Protein AF-A0A1R0X2W5-F1 (afdb_monomer_lite)

Sequence (207 aa):
MNFEKLNKLAAAYLADGTDGTFSEMYKEAGVLFRQINRSRIVFSRMGDANDADELLDSVILKVITKSSDNFGSLLLKALREAQLDYFKTEQRRRKRFELSIDNESPNSEVMERDGDERPVETAVELRQRKKRTDQLKLIDSLTRSAKTDTATTTIVEAYLFAPLDAKPTEIARSLGIHHETVKRKLRRLARRYDANRFGDVREYLAV

Secondary structure (DSSP, 8-state):
---HHHHHHHHHHHHH--HHHHHHHHHHHHHHHHHHHHHHHHHTTSS-HHHHHHHHHHHHHHHHTT-STTHHHHHHHHHHHHHHHHHHHHHHHHHHHHHHHTTS-S----------------HHHHHHHHHHHHHHHHHHHHHHTS---HHHHHHHHHHHHS-TT--HHHHHHHHTS-HHHHHHHHHHHHTT--HHHH--HHHHH--

Radius of gyration: 26.51 Å; chains: 1; bounding box: 54×50×70 Å

Structure (mmCIF, N/CA/C/O backbone):
data_AF-A0A1R0X2W5-F1
#
_entry.id   AF-A0A1R0X2W5-F1
#
loop_
_atom_site.group_PDB
_atom_site.id
_atom_site.type_symbol
_atom_site.label_atom_id
_atom_site.label_alt_id
_atom_site.label_comp_id
_atom_site.label_asym_id
_atom_site.label_entity_id
_atom_site.label_seq_id
_atom_site.pdbx_PDB_ins_code
_atom_site.Cartn_x
_atom_site.Cartn_y
_atom_site.Cartn_z
_atom_site.occupancy
_atom_site.B_iso_or_equiv
_atom_site.auth_seq_id
_atom_site.auth_comp_id
_atom_site.auth_asym_id
_atom_site.auth_atom_id
_atom_site.pdbx_PDB_model_num
ATOM 1 N N . MET A 1 1 ? -9.464 12.060 5.200 1.00 70.56 1 MET A N 1
ATOM 2 C CA . MET A 1 1 ? -10.421 11.055 5.707 1.00 70.56 1 MET A CA 1
ATOM 3 C C . MET A 1 1 ? -10.927 11.550 7.045 1.00 70.56 1 MET A C 1
ATOM 5 O O . MET A 1 1 ? -10.090 11.922 7.858 1.00 70.56 1 MET A O 1
ATOM 9 N N . ASN A 1 2 ? -12.244 11.614 7.240 1.00 85.56 2 ASN A N 1
ATOM 10 C CA . ASN A 1 2 ? -12.824 11.851 8.562 1.00 85.56 2 ASN A CA 1
ATOM 11 C C . ASN A 1 2 ? -12.944 10.492 9.281 1.00 85.56 2 ASN A C 1
ATOM 13 O O . ASN A 1 2 ? -13.398 9.529 8.667 1.00 85.56 2 ASN A O 1
ATOM 17 N N . PHE A 1 3 ? -12.499 10.410 10.537 1.00 88.81 3 PHE A N 1
ATOM 18 C CA . PHE A 1 3 ? -12.483 9.182 11.343 1.00 88.81 3 PHE A CA 1
ATOM 19 C C . PHE A 1 3 ? -13.406 9.244 12.568 1.00 88.81 3 PHE A C 1
ATOM 21 O O . PHE A 1 3 ? -13.421 8.311 13.362 1.00 88.81 3 PHE A O 1
ATOM 28 N N . GLU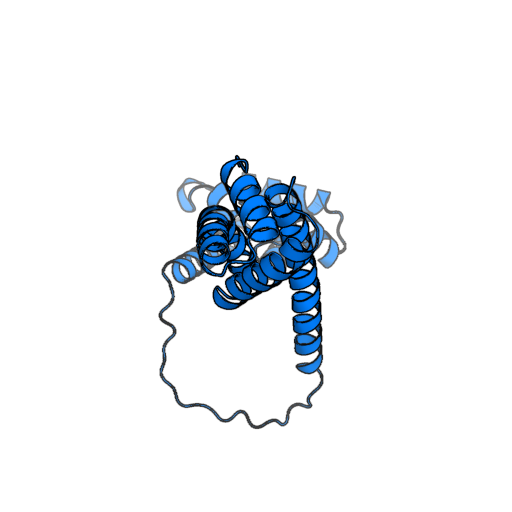 A 1 4 ? -14.191 10.311 12.734 1.00 88.25 4 GLU A N 1
ATOM 29 C CA . GLU A 1 4 ? -15.028 10.526 13.923 1.00 88.25 4 GLU A CA 1
ATOM 30 C C . GLU A 1 4 ? -16.007 9.377 14.184 1.00 88.25 4 GLU A C 1
ATOM 32 O O . GLU A 1 4 ? -16.115 8.898 15.311 1.00 88.25 4 GLU A O 1
ATOM 37 N N . LYS A 1 5 ? -16.699 8.903 13.139 1.00 89.12 5 LYS A N 1
ATOM 38 C CA . LYS A 1 5 ? -17.644 7.783 13.248 1.00 89.12 5 LYS A CA 1
ATOM 39 C C . LYS A 1 5 ? -16.935 6.492 13.659 1.00 89.12 5 LYS A C 1
ATOM 41 O O . LYS A 1 5 ? -17.397 5.797 14.557 1.00 89.12 5 LYS A O 1
ATOM 46 N N . LEU A 1 6 ? -15.792 6.210 13.040 1.00 90.00 6 LEU A N 1
ATOM 47 C CA . LEU A 1 6 ? -15.007 5.012 13.314 1.00 90.00 6 LEU A CA 1
ATOM 48 C C . LEU A 1 6 ? -14.441 5.014 14.743 1.00 90.00 6 LEU A C 1
ATOM 50 O O . LEU A 1 6 ? -14.506 3.994 15.420 1.00 90.00 6 LEU A O 1
ATOM 54 N N . ASN A 1 7 ? -13.946 6.157 15.224 1.00 90.56 7 ASN A N 1
ATOM 55 C CA . ASN A 1 7 ? -13.432 6.287 16.589 1.00 90.56 7 ASN A CA 1
ATOM 56 C C . ASN A 1 7 ? -14.545 6.097 17.631 1.00 90.56 7 ASN A C 1
ATOM 58 O O . ASN A 1 7 ? -14.332 5.417 18.631 1.00 90.56 7 ASN A O 1
ATOM 62 N N . LYS A 1 8 ? -15.750 6.634 17.384 1.00 90.25 8 LYS A N 1
ATOM 63 C CA . LYS A 1 8 ? -16.912 6.417 18.265 1.00 90.25 8 LYS A CA 1
ATOM 64 C C . LYS A 1 8 ? -17.306 4.941 18.340 1.00 90.25 8 LYS A C 1
ATOM 66 O O . LYS A 1 8 ? -17.541 4.440 19.433 1.00 90.25 8 LYS A O 1
ATOM 71 N N . LEU A 1 9 ? -17.342 4.246 17.200 1.00 90.19 9 LEU A N 1
ATOM 72 C CA . LEU A 1 9 ? -17.653 2.812 17.150 1.00 90.19 9 LEU A CA 1
ATOM 73 C C . LEU A 1 9 ? -16.573 1.963 17.836 1.00 90.19 9 LEU A C 1
ATOM 75 O O . LEU A 1 9 ? -16.903 1.031 18.561 1.00 90.19 9 LEU A O 1
ATOM 79 N N . ALA A 1 10 ? -15.295 2.309 17.664 1.00 88.56 10 ALA A N 1
ATOM 80 C CA . ALA A 1 10 ? -14.194 1.624 18.339 1.00 88.56 10 ALA A CA 1
ATOM 81 C C . ALA A 1 10 ? -14.239 1.815 19.867 1.00 88.56 10 ALA A C 1
ATOM 83 O O . ALA A 1 10 ? -14.011 0.865 20.614 1.00 88.56 10 ALA A O 1
ATOM 84 N N . ALA A 1 11 ? -14.573 3.021 20.337 1.00 89.12 11 ALA A N 1
ATOM 85 C CA . ALA A 1 11 ? -14.773 3.293 21.760 1.00 89.12 11 ALA A CA 1
ATOM 86 C C . ALA A 1 11 ? -15.978 2.526 22.332 1.00 89.12 11 ALA A C 1
ATOM 88 O O . ALA A 1 11 ? -15.873 1.960 23.417 1.00 89.12 11 ALA A O 1
ATOM 89 N N . ALA A 1 12 ? -17.089 2.455 21.588 1.00 88.44 12 ALA A N 1
ATOM 90 C CA . ALA A 1 12 ? -18.264 1.675 21.978 1.00 88.44 12 ALA A CA 1
ATOM 91 C C . ALA A 1 12 ? -17.947 0.174 22.077 1.00 88.44 12 ALA A C 1
ATOM 93 O O . ALA A 1 12 ? -18.289 -0.461 23.069 1.00 88.44 12 ALA A O 1
ATOM 94 N N . TYR A 1 13 ? -17.211 -0.379 21.108 1.00 89.62 13 TYR A N 1
ATOM 95 C CA . TYR A 1 13 ? -16.787 -1.778 21.155 1.00 89.62 13 TYR A CA 1
ATOM 96 C C . TYR A 1 13 ? -15.891 -2.086 22.363 1.00 89.62 13 TYR A C 1
ATOM 98 O O . TYR A 1 13 ? -16.052 -3.125 22.994 1.00 89.62 13 TYR A O 1
ATOM 106 N N . LEU A 1 14 ? -14.970 -1.188 22.724 1.00 85.94 14 LEU A N 1
ATOM 107 C CA . LEU A 1 14 ? -14.113 -1.384 23.899 1.00 85.94 14 LEU A CA 1
ATOM 108 C C . LEU A 1 14 ? -14.879 -1.304 25.229 1.00 85.94 14 LEU A C 1
ATOM 110 O O . LEU A 1 14 ? -14.430 -1.896 26.208 1.00 85.94 14 LEU A O 1
ATOM 114 N N . ALA A 1 15 ? -16.012 -0.597 25.268 1.00 86.12 15 ALA A N 1
ATOM 115 C CA . ALA A 1 15 ? -16.875 -0.517 26.444 1.00 86.12 15 ALA A CA 1
ATOM 116 C C . ALA A 1 15 ? -17.821 -1.725 26.565 1.00 86.12 15 ALA A C 1
ATOM 118 O O . ALA A 1 15 ? -17.939 -2.299 27.646 1.00 86.12 15 ALA A O 1
ATOM 119 N N . ASP A 1 16 ? -18.463 -2.121 25.462 1.00 84.12 16 ASP A N 1
ATOM 120 C CA . ASP A 1 16 ? -19.511 -3.148 25.463 1.00 84.12 16 ASP A CA 1
ATOM 121 C C . ASP A 1 16 ? -18.970 -4.563 25.197 1.00 84.12 16 ASP A C 1
ATOM 123 O O . ASP A 1 16 ? -19.571 -5.548 25.624 1.00 84.12 16 ASP A O 1
ATOM 127 N N . GLY A 1 17 ? -17.866 -4.689 24.450 1.00 83.31 17 GLY A N 1
ATOM 128 C CA . GLY A 1 17 ? -17.278 -5.969 24.038 1.00 83.31 17 GLY A CA 1
ATOM 129 C C . GLY A 1 17 ? -18.184 -6.827 23.147 1.00 83.31 17 GLY A C 1
ATOM 130 O O . GLY A 1 17 ? -17.977 -8.033 23.033 1.00 83.31 17 GLY A O 1
ATOM 131 N N . THR A 1 18 ? -19.221 -6.236 22.549 1.00 89.88 18 THR A N 1
ATOM 132 C CA . THR A 1 18 ? -20.248 -6.966 21.799 1.00 89.88 18 THR A CA 1
ATOM 133 C C . THR A 1 18 ? -19.854 -7.198 20.342 1.00 89.88 18 THR A C 1
ATOM 135 O O . THR A 1 18 ? -19.359 -6.312 19.649 1.00 89.88 18 THR A O 1
ATOM 138 N N . ASP A 1 19 ? -20.174 -8.383 19.823 1.00 88.62 19 ASP A N 1
ATOM 139 C CA . ASP A 1 19 ? -19.865 -8.766 18.436 1.00 88.62 19 ASP A CA 1
ATOM 140 C C . ASP A 1 19 ? -20.585 -7.880 17.395 1.00 88.62 19 ASP A C 1
ATOM 142 O O . ASP A 1 19 ? -20.083 -7.622 16.298 1.00 88.62 19 ASP A O 1
ATOM 146 N N . GLY A 1 20 ? -21.759 -7.347 17.756 1.00 89.62 20 GLY A N 1
ATOM 147 C CA . GLY A 1 20 ? -22.522 -6.425 16.911 1.00 89.62 20 GLY A CA 1
ATOM 148 C C . GLY A 1 20 ? -21.796 -5.099 16.674 1.00 89.62 20 GLY A C 1
ATOM 149 O O . GLY A 1 20 ? -21.663 -4.668 15.527 1.00 89.62 20 GLY A O 1
ATOM 150 N N . THR A 1 21 ? -21.260 -4.487 17.735 1.00 89.12 21 THR A N 1
ATOM 151 C CA . THR A 1 21 ? -20.514 -3.221 17.629 1.00 89.12 21 THR A CA 1
ATOM 152 C C . THR A 1 21 ? -19.199 -3.415 16.872 1.00 89.12 21 THR A C 1
ATOM 154 O O . THR A 1 21 ? -18.827 -2.563 16.060 1.00 89.12 21 THR A O 1
ATOM 157 N N . PHE A 1 22 ? -18.549 -4.577 17.026 1.00 90.50 22 PHE A N 1
ATOM 158 C CA . PHE A 1 22 ? -17.397 -4.953 16.206 1.00 90.50 22 PHE A CA 1
ATOM 159 C C . PHE A 1 22 ? -17.748 -5.044 14.721 1.00 90.50 22 PHE A C 1
ATOM 161 O O . PHE A 1 22 ? -17.042 -4.476 13.889 1.00 90.50 22 PHE A O 1
ATOM 168 N N . SER A 1 23 ? -18.845 -5.725 14.373 1.00 93.31 23 SER A N 1
ATOM 169 C CA . SER A 1 23 ? -19.275 -5.889 12.979 1.00 93.31 23 SER A CA 1
ATOM 170 C C . SER A 1 23 ? -19.531 -4.542 12.298 1.00 93.31 23 SER A C 1
ATOM 172 O O . SER A 1 23 ? -19.127 -4.326 11.153 1.00 93.31 23 SER A O 1
ATOM 174 N N . GLU A 1 24 ? -20.164 -3.605 13.004 1.00 92.62 24 GLU A N 1
ATOM 175 C CA . GLU A 1 24 ? -20.416 -2.253 12.498 1.00 92.62 24 GLU A CA 1
ATOM 176 C C . GLU A 1 24 ? -19.128 -1.444 12.327 1.00 92.62 24 GLU A C 1
ATOM 178 O O . GLU A 1 24 ? -18.911 -0.837 11.274 1.00 92.62 24 GLU A O 1
ATOM 183 N N . MET A 1 25 ? -18.241 -1.486 13.323 1.00 92.19 25 MET A N 1
ATOM 184 C CA . MET A 1 25 ? -16.924 -0.854 13.249 1.00 92.19 25 MET A CA 1
ATOM 185 C C . MET A 1 25 ? -16.101 -1.422 12.082 1.00 92.19 25 MET A C 1
ATOM 187 O O . MET A 1 25 ? -15.498 -0.669 11.314 1.00 92.19 25 MET A O 1
ATOM 191 N N . TYR A 1 26 ? -16.103 -2.745 11.913 1.00 93.12 26 TYR A N 1
ATOM 192 C CA . TYR A 1 26 ? -15.377 -3.443 10.857 1.00 93.12 26 TYR A CA 1
ATOM 193 C C . TYR A 1 26 ? -15.907 -3.079 9.464 1.00 93.12 26 TYR A C 1
ATOM 195 O O . TYR A 1 26 ? -15.119 -2.807 8.555 1.00 93.12 26 TYR A O 1
ATOM 203 N N . LYS A 1 27 ? -17.232 -2.988 9.290 1.00 93.56 27 LYS A N 1
ATOM 204 C CA . LYS A 1 27 ? -17.846 -2.521 8.035 1.00 93.56 27 LYS A CA 1
ATOM 205 C C . LYS A 1 27 ? -17.411 -1.098 7.693 1.00 93.56 27 LYS A C 1
ATOM 207 O O . LYS A 1 27 ? -17.004 -0.846 6.560 1.00 93.56 27 LYS A O 1
ATOM 212 N N . GLU A 1 28 ? -17.445 -0.188 8.664 1.00 92.56 28 GLU A N 1
ATOM 213 C CA . GLU A 1 28 ? -17.021 1.202 8.464 1.00 92.56 28 GLU A CA 1
ATOM 214 C C . GLU A 1 28 ? -15.528 1.290 8.100 1.00 92.56 28 GLU A C 1
ATOM 216 O O . GLU A 1 28 ? -15.152 1.982 7.151 1.00 92.56 28 GLU A O 1
ATOM 221 N N . ALA A 1 29 ? -14.669 0.533 8.792 1.00 91.38 29 ALA A N 1
ATOM 222 C CA . ALA A 1 29 ? -13.249 0.436 8.456 1.00 91.38 29 ALA A CA 1
ATOM 223 C C . ALA A 1 29 ? -13.040 -0.116 7.035 1.00 91.38 29 ALA A C 1
ATOM 225 O O . ALA A 1 29 ? -12.219 0.403 6.275 1.00 91.38 29 ALA A O 1
ATOM 226 N N . GLY A 1 30 ? -13.814 -1.131 6.647 1.00 91.62 30 GLY A N 1
ATOM 227 C CA . GLY A 1 30 ? -13.789 -1.713 5.310 1.00 91.62 30 GLY A CA 1
ATOM 228 C C . GLY A 1 30 ? -14.097 -0.688 4.219 1.00 91.62 30 GLY A C 1
ATOM 229 O O . GLY A 1 30 ? -13.345 -0.590 3.250 1.00 91.62 30 GLY A O 1
ATOM 230 N N . VAL A 1 31 ? -15.141 0.126 4.395 1.00 91.50 31 VAL A N 1
ATOM 231 C CA . VAL A 1 31 ? -15.506 1.185 3.436 1.00 91.50 31 VAL A CA 1
ATOM 232 C C . VAL A 1 31 ? -14.362 2.186 3.249 1.00 91.50 31 VAL A C 1
ATOM 234 O O . VAL A 1 31 ? -14.062 2.579 2.123 1.00 91.50 31 VAL A O 1
ATOM 237 N N . LEU A 1 32 ? -13.685 2.570 4.334 1.00 89.81 32 LEU A N 1
ATOM 238 C CA . LEU A 1 32 ? -12.631 3.584 4.288 1.00 89.81 32 LEU A CA 1
ATOM 239 C C . LEU A 1 32 ? -11.294 3.056 3.755 1.00 89.81 32 LEU A C 1
ATOM 241 O O . LEU A 1 32 ? -10.608 3.761 3.013 1.00 89.81 32 LEU A O 1
ATOM 245 N N . PHE A 1 33 ? -10.892 1.845 4.145 1.00 92.38 33 PHE A N 1
ATOM 246 C CA . PHE A 1 33 ? -9.520 1.369 3.945 1.00 92.38 33 PHE A CA 1
ATOM 247 C C . PHE A 1 33 ? -9.381 0.262 2.897 1.00 92.38 33 PHE A C 1
ATOM 249 O O . PHE A 1 33 ? -8.316 0.164 2.284 1.00 92.38 33 PHE A O 1
ATOM 256 N N . ARG A 1 34 ? -10.421 -0.542 2.631 1.00 92.19 34 ARG A N 1
ATOM 257 C CA . ARG A 1 34 ? -10.304 -1.747 1.787 1.00 92.19 34 ARG A CA 1
ATOM 258 C C . ARG A 1 34 ? -9.908 -1.421 0.353 1.00 92.19 34 ARG A C 1
ATOM 260 O O . ARG A 1 34 ? -8.939 -1.979 -0.155 1.00 92.19 34 ARG A O 1
ATOM 267 N N . GLN A 1 35 ? -10.596 -0.476 -0.291 1.00 89.44 35 GLN A N 1
ATOM 268 C CA . GLN A 1 35 ? -10.290 -0.106 -1.677 1.00 89.44 35 GLN A CA 1
ATOM 269 C C . GLN A 1 35 ? -8.872 0.459 -1.817 1.00 89.44 35 GLN A C 1
ATOM 271 O O . GLN A 1 35 ? -8.156 0.125 -2.760 1.00 89.44 35 GLN A O 1
ATOM 276 N N . ILE A 1 36 ? -8.443 1.289 -0.866 1.00 88.81 36 ILE A N 1
ATOM 277 C CA . ILE A 1 36 ? -7.113 1.906 -0.882 1.00 88.81 36 ILE A CA 1
ATOM 278 C C . ILE A 1 36 ? -6.022 0.862 -0.633 1.00 88.81 36 ILE A C 1
ATOM 280 O O . ILE A 1 36 ? -4.987 0.899 -1.302 1.00 88.81 36 ILE A O 1
ATOM 284 N N . ASN A 1 37 ? -6.254 -0.082 0.284 1.00 90.94 37 ASN A N 1
ATOM 285 C CA . ASN A 1 37 ? -5.313 -1.161 0.568 1.00 90.94 37 ASN A CA 1
ATOM 286 C C . ASN A 1 37 ? -5.152 -2.097 -0.634 1.00 90.94 37 ASN A C 1
ATOM 288 O O . ASN A 1 37 ? -4.035 -2.290 -1.116 1.00 90.94 37 ASN A O 1
ATOM 292 N N . ARG A 1 38 ? -6.276 -2.582 -1.178 1.00 92.19 38 ARG A N 1
ATOM 293 C CA . ARG A 1 38 ? -6.301 -3.422 -2.381 1.00 92.19 38 ARG A CA 1
ATOM 294 C C . ARG A 1 38 ? -5.603 -2.745 -3.545 1.00 92.19 38 ARG A C 1
ATOM 296 O O . ARG A 1 38 ? -4.740 -3.350 -4.167 1.00 92.19 38 ARG A O 1
ATOM 303 N N . SER A 1 39 ? -5.919 -1.474 -3.797 1.00 89.00 39 SER A N 1
ATOM 304 C CA . SER A 1 39 ? -5.291 -0.725 -4.886 1.00 89.00 39 SER A CA 1
ATOM 305 C C . SER A 1 39 ? -3.771 -0.723 -4.720 1.00 89.00 39 SER A C 1
ATOM 307 O O . SER A 1 39 ? -3.056 -1.077 -5.647 1.00 89.00 39 SER A O 1
ATOM 309 N N . ARG A 1 40 ? -3.247 -0.403 -3.531 1.00 88.69 40 ARG A N 1
ATOM 310 C CA . ARG A 1 40 ? -1.794 -0.378 -3.306 1.00 88.69 40 ARG A CA 1
ATOM 311 C C . ARG A 1 40 ? -1.117 -1.729 -3.512 1.00 88.69 40 ARG A C 1
ATOM 313 O O . ARG A 1 40 ? -0.076 -1.776 -4.162 1.00 88.69 40 ARG A O 1
ATOM 320 N N . ILE A 1 41 ? -1.677 -2.798 -2.956 1.00 89.38 41 ILE A N 1
ATOM 321 C CA . ILE A 1 41 ? -1.064 -4.130 -3.018 1.00 89.38 41 ILE A CA 1
ATOM 322 C C . ILE A 1 41 ? -1.154 -4.690 -4.442 1.00 89.38 41 ILE A C 1
ATOM 324 O O . ILE A 1 41 ? -0.132 -5.080 -5.004 1.00 89.38 41 ILE A O 1
ATOM 328 N N . VAL A 1 42 ? -2.314 -4.592 -5.091 1.00 89.81 42 VAL A N 1
ATOM 329 C CA . VAL A 1 42 ? -2.509 -5.097 -6.458 1.00 89.81 42 VAL A CA 1
ATOM 330 C C . VAL A 1 42 ? -1.718 -4.276 -7.486 1.00 89.81 42 VAL A C 1
ATOM 332 O O . VAL A 1 42 ? -1.022 -4.853 -8.320 1.00 89.81 42 VAL A O 1
ATOM 335 N N . PHE A 1 43 ? -1.729 -2.934 -7.417 1.00 84.19 43 PHE A N 1
ATOM 336 C CA . PHE A 1 43 ? -0.955 -2.103 -8.359 1.00 84.19 43 PHE A CA 1
ATOM 337 C C . PHE A 1 43 ? 0.554 -2.305 -8.230 1.00 84.19 43 PHE A C 1
ATOM 339 O O . PHE A 1 43 ? 1.273 -2.162 -9.217 1.00 84.19 43 PHE A O 1
ATOM 346 N N . SER A 1 44 ? 1.043 -2.668 -7.043 1.00 82.62 44 SER A N 1
ATOM 347 C CA . SER A 1 44 ? 2.459 -2.993 -6.856 1.00 82.62 44 SER A CA 1
ATOM 348 C C . SER A 1 44 ? 2.881 -4.296 -7.547 1.00 82.62 44 SER A C 1
ATOM 350 O O . SER A 1 44 ? 4.078 -4.560 -7.655 1.00 82.62 44 SER A O 1
ATOM 352 N N . ARG A 1 45 ? 1.916 -5.120 -7.993 1.00 81.88 45 ARG A N 1
ATOM 353 C CA . ARG A 1 45 ? 2.123 -6.481 -8.512 1.00 81.88 45 ARG A CA 1
ATOM 354 C C . ARG A 1 45 ? 2.850 -7.405 -7.531 1.00 81.88 45 ARG A C 1
ATOM 356 O O . ARG A 1 45 ? 3.463 -8.379 -7.968 1.00 81.88 45 ARG A O 1
ATOM 363 N N . MET A 1 46 ? 2.835 -7.089 -6.235 1.00 79.75 46 MET A N 1
ATOM 364 C CA . MET A 1 46 ? 3.492 -7.881 -5.190 1.00 79.75 46 MET A CA 1
ATOM 365 C C . MET A 1 46 ? 2.564 -8.914 -4.546 1.00 79.75 46 MET A C 1
ATOM 367 O O . MET A 1 46 ? 3.072 -9.932 -4.098 1.00 79.75 46 MET A O 1
ATOM 371 N N . GLY A 1 47 ? 1.248 -8.681 -4.565 1.00 86.81 47 GLY A N 1
ATOM 372 C CA . GLY A 1 47 ? 0.225 -9.563 -3.995 1.00 86.81 47 GLY A CA 1
ATOM 373 C C . GLY A 1 47 ? -1.113 -9.447 -4.718 1.00 86.81 47 GLY A C 1
ATOM 374 O O . GLY A 1 47 ? -1.259 -8.622 -5.631 1.00 86.81 47 GLY A O 1
ATOM 375 N N . ASP A 1 48 ? -2.081 -10.259 -4.304 1.00 89.31 48 ASP A N 1
ATOM 376 C CA . ASP A 1 48 ? -3.435 -10.282 -4.855 1.00 89.31 48 ASP A CA 1
ATOM 377 C C . ASP A 1 48 ? -4.455 -9.509 -3.984 1.00 89.31 48 ASP A C 1
ATOM 379 O O . ASP A 1 48 ? -4.115 -8.771 -3.053 1.00 89.31 48 ASP A O 1
ATOM 383 N N . ALA A 1 49 ? -5.738 -9.596 -4.347 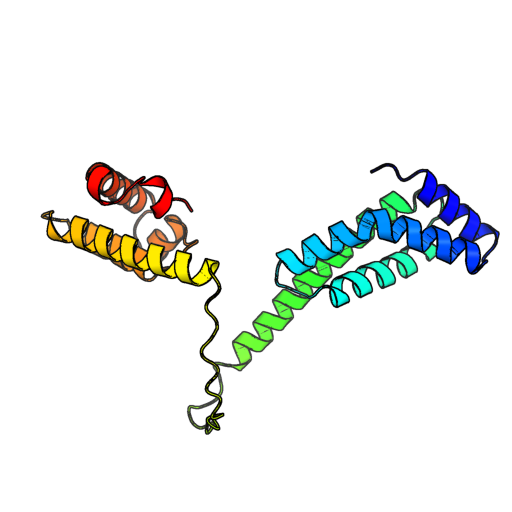1.00 89.88 49 ALA A N 1
ATOM 384 C CA . ALA A 1 49 ? -6.806 -8.935 -3.600 1.00 89.88 49 ALA A CA 1
ATOM 385 C C . ALA A 1 49 ? -7.105 -9.609 -2.249 1.00 89.88 49 ALA A C 1
ATOM 387 O O . ALA A 1 49 ? -7.593 -8.927 -1.346 1.00 89.88 49 ALA A O 1
ATOM 388 N N . ASN A 1 50 ? -6.818 -10.906 -2.113 1.00 92.81 50 ASN A N 1
ATOM 389 C CA . ASN A 1 50 ? -7.036 -11.669 -0.888 1.00 92.81 50 ASN A CA 1
ATOM 390 C C . ASN A 1 50 ? -5.949 -11.340 0.138 1.00 92.81 50 ASN A C 1
ATOM 392 O O . ASN A 1 50 ? -6.279 -11.023 1.276 1.00 92.81 50 ASN A O 1
ATOM 396 N N . ASP A 1 51 ? -4.686 -11.275 -0.294 1.00 91.12 51 ASP A N 1
ATOM 397 C CA . ASP A 1 51 ? -3.548 -10.818 0.510 1.00 91.12 51 ASP A CA 1
ATOM 398 C C . ASP A 1 51 ? -3.822 -9.430 1.103 1.00 91.12 51 ASP A C 1
ATOM 400 O O . ASP A 1 51 ? -3.515 -9.127 2.258 1.00 91.12 51 ASP A O 1
ATOM 404 N N . ALA A 1 52 ? -4.430 -8.555 0.297 1.00 92.25 52 ALA A N 1
ATOM 405 C CA . ALA A 1 52 ? -4.799 -7.221 0.735 1.00 92.25 52 ALA A CA 1
ATOM 406 C C . ALA A 1 52 ? -5.927 -7.221 1.774 1.00 92.25 52 ALA A C 1
ATOM 408 O O . ALA A 1 52 ? -5.913 -6.396 2.688 1.00 92.25 52 ALA A O 1
ATOM 409 N N . ASP A 1 53 ? -6.909 -8.105 1.652 1.00 92.81 53 ASP A N 1
ATOM 410 C CA . ASP A 1 53 ? -7.968 -8.212 2.653 1.00 92.81 53 ASP A CA 1
ATOM 411 C C . ASP A 1 53 ? -7.433 -8.803 3.962 1.00 92.81 53 ASP A C 1
ATOM 413 O O . ASP A 1 53 ? -7.651 -8.221 5.021 1.00 92.81 53 ASP A O 1
ATOM 417 N N . GLU A 1 54 ? -6.635 -9.868 3.889 1.00 94.69 54 GLU A N 1
ATOM 418 C CA . GLU A 1 54 ? -6.018 -10.504 5.056 1.00 94.69 54 GLU A CA 1
ATOM 419 C C . GLU A 1 54 ? -5.109 -9.530 5.828 1.00 94.69 54 GLU A C 1
ATOM 421 O O . GLU A 1 54 ? -5.138 -9.445 7.064 1.00 94.69 54 GLU A O 1
ATOM 426 N N . LEU A 1 55 ? -4.332 -8.717 5.105 1.00 94.62 55 LEU A N 1
ATOM 427 C C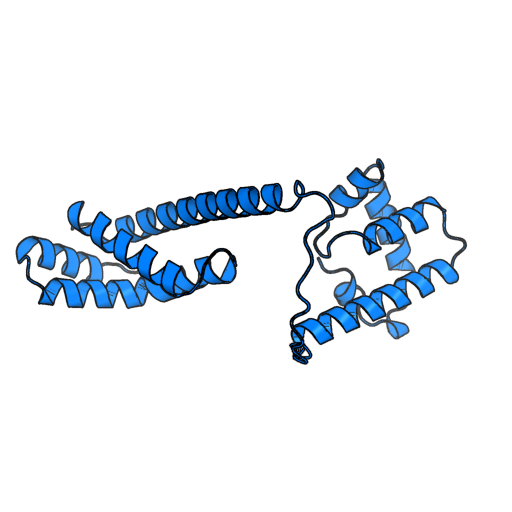A . LEU A 1 55 ? -3.493 -7.687 5.713 1.00 94.62 55 LEU A CA 1
ATOM 428 C C . LEU A 1 55 ? -4.335 -6.622 6.425 1.00 94.62 55 LEU A C 1
ATOM 430 O O . LEU A 1 55 ? -3.964 -6.167 7.507 1.00 94.62 55 LEU A O 1
ATOM 434 N N . LEU A 1 56 ? -5.470 -6.215 5.851 1.00 94.56 56 LEU A N 1
ATOM 435 C CA . LEU A 1 56 ? -6.364 -5.265 6.511 1.00 94.56 56 LEU A CA 1
ATOM 436 C C . LEU A 1 56 ? -6.960 -5.868 7.790 1.00 94.56 56 LEU A C 1
ATOM 438 O O . LEU A 1 56 ? -6.945 -5.215 8.835 1.00 94.56 56 LEU A O 1
ATOM 442 N N . ASP A 1 57 ? -7.436 -7.107 7.715 1.00 94.69 57 ASP A N 1
ATOM 443 C CA . ASP A 1 57 ? -8.113 -7.797 8.813 1.00 94.69 57 ASP A CA 1
ATOM 444 C C . ASP A 1 57 ? -7.176 -8.008 10.003 1.00 94.69 57 ASP A C 1
ATOM 446 O O . ASP A 1 57 ? -7.490 -7.629 11.136 1.00 94.69 57 ASP A O 1
ATOM 450 N N . SER A 1 58 ? -5.970 -8.511 9.738 1.00 94.50 58 SER A N 1
ATOM 451 C CA . SER A 1 58 ? -4.933 -8.688 10.759 1.00 94.50 58 SER A CA 1
ATOM 452 C C . SER A 1 58 ? -4.543 -7.368 11.437 1.00 94.50 58 SER A C 1
ATOM 454 O O . SER A 1 58 ? -4.328 -7.321 12.652 1.00 94.50 58 SER A O 1
ATOM 456 N N . VAL A 1 59 ? -4.486 -6.268 10.683 1.00 94.62 59 VAL A N 1
ATOM 457 C CA . VAL A 1 59 ? -4.151 -4.946 11.219 1.00 94.62 59 VAL A CA 1
ATOM 458 C C . VAL A 1 59 ? -5.292 -4.375 12.064 1.00 94.62 59 VAL A C 1
ATOM 460 O O . VAL A 1 59 ? -5.018 -3.828 13.133 1.00 94.62 59 VAL A O 1
ATOM 463 N N . ILE A 1 60 ? -6.554 -4.539 11.653 1.00 92.75 60 ILE A N 1
ATOM 464 C CA . ILE A 1 60 ? -7.720 -4.127 12.453 1.00 92.75 60 ILE A CA 1
ATOM 465 C C . ILE A 1 60 ? -7.703 -4.836 13.811 1.00 92.75 60 ILE A C 1
ATOM 467 O O . ILE A 1 60 ? -7.745 -4.172 14.850 1.00 92.75 60 ILE A O 1
ATOM 471 N N . LEU A 1 61 ? -7.544 -6.163 13.810 1.00 90.56 61 LEU A N 1
ATOM 472 C CA . LEU A 1 61 ? -7.477 -6.971 15.033 1.00 90.56 61 LEU A CA 1
ATOM 473 C C . LEU A 1 61 ? -6.283 -6.596 15.924 1.00 90.56 61 LEU A C 1
ATOM 475 O O . LEU A 1 61 ? -6.369 -6.632 17.149 1.00 90.56 61 LEU A O 1
ATOM 479 N N . LYS A 1 62 ? -5.159 -6.186 15.332 1.00 90.88 62 LYS A N 1
ATOM 480 C CA . LYS A 1 62 ? -3.975 -5.752 16.086 1.00 90.88 62 LYS A CA 1
ATOM 481 C C . LYS A 1 62 ? -4.120 -4.356 16.695 1.00 90.88 62 LYS A C 1
ATOM 483 O O . LYS A 1 62 ? -3.485 -4.069 17.708 1.00 90.88 62 LYS A O 1
ATOM 488 N N . VAL A 1 63 ? -4.869 -3.460 16.055 1.00 91.25 63 VAL A N 1
ATOM 489 C CA . VAL A 1 63 ? -5.012 -2.064 16.499 1.00 91.25 63 VAL A CA 1
ATOM 490 C C . VAL A 1 63 ? -6.120 -1.922 17.537 1.00 91.25 63 VAL A C 1
ATOM 492 O O . VAL A 1 63 ? -5.972 -1.119 18.457 1.00 91.25 63 VAL A O 1
ATOM 495 N N . ILE A 1 64 ? -7.178 -2.731 17.447 1.00 87.69 64 ILE A N 1
ATOM 496 C CA . ILE A 1 64 ? -8.325 -2.645 18.362 1.00 87.69 64 ILE A CA 1
ATOM 497 C C . ILE A 1 64 ? -7.943 -2.912 19.821 1.00 87.69 64 ILE A C 1
ATOM 499 O O . ILE A 1 64 ? -8.525 -2.336 20.731 1.00 87.69 64 ILE A O 1
ATOM 503 N N . THR A 1 65 ? -6.902 -3.714 20.049 1.00 84.56 65 THR A N 1
ATOM 504 C CA . THR A 1 65 ? -6.378 -4.016 21.387 1.00 84.56 65 THR A CA 1
ATOM 505 C C . THR A 1 65 ? -5.561 -2.876 22.000 1.00 84.56 65 THR A C 1
ATOM 507 O O . THR A 1 65 ? -5.233 -2.936 23.181 1.00 84.56 65 THR A O 1
ATOM 510 N N . LYS A 1 66 ? -5.192 -1.846 21.222 1.00 80.75 66 LYS A N 1
ATOM 511 C CA . LYS A 1 66 ? -4.230 -0.817 21.650 1.00 80.75 66 LYS A CA 1
ATOM 512 C C . LYS A 1 66 ? -4.857 0.495 22.105 1.00 80.75 66 LYS A C 1
ATOM 514 O O . LYS A 1 66 ? -4.316 1.107 23.021 1.00 80.75 66 LYS A O 1
ATOM 519 N N . SER A 1 67 ? -5.898 0.996 21.433 1.00 74.19 67 SER A N 1
ATOM 520 C CA . SER A 1 67 ? -6.477 2.312 21.755 1.00 74.19 67 SER A CA 1
ATOM 521 C C . SER A 1 67 ? -7.823 2.567 21.064 1.00 74.19 67 SER A C 1
ATOM 523 O O . SER A 1 67 ? -7.969 2.274 19.876 1.00 74.19 67 SER A O 1
ATOM 525 N N . SER A 1 68 ? -8.758 3.184 21.799 1.00 70.38 68 SER A N 1
ATOM 526 C CA . SER A 1 68 ? -10.077 3.657 21.342 1.00 70.38 68 SER A CA 1
ATOM 527 C C . SER A 1 68 ? -10.039 5.031 20.665 1.00 70.38 68 SER A C 1
ATOM 529 O O . SER A 1 68 ? -10.597 5.218 19.586 1.00 70.38 68 SER A O 1
ATOM 531 N N . ASP A 1 69 ? -9.385 6.009 21.296 1.00 75.94 69 ASP A N 1
ATOM 532 C CA . ASP A 1 69 ? -9.685 7.434 21.065 1.00 75.94 69 ASP A CA 1
ATOM 533 C C . ASP A 1 69 ? -9.219 7.940 19.697 1.00 75.94 69 ASP A C 1
ATOM 535 O O . ASP A 1 69 ? -9.813 8.839 19.103 1.00 75.94 69 ASP A O 1
ATOM 539 N N . ASN A 1 70 ? -8.163 7.322 19.168 1.00 86.06 70 ASN A N 1
ATOM 540 C CA . ASN A 1 70 ? -7.553 7.661 17.886 1.00 86.06 70 ASN A CA 1
ATOM 541 C C . ASN A 1 70 ? -7.449 6.441 16.965 1.00 86.06 70 ASN A C 1
ATOM 543 O O . ASN A 1 70 ? -6.508 6.323 16.175 1.00 86.06 70 ASN A O 1
ATOM 547 N N . PHE A 1 71 ? -8.413 5.524 17.062 1.00 89.31 71 PHE A N 1
ATOM 548 C CA . PHE A 1 71 ? -8.383 4.257 16.340 1.00 89.31 71 PHE A CA 1
ATOM 549 C C . PHE A 1 71 ? -8.145 4.431 14.833 1.00 89.31 71 PHE A C 1
ATOM 551 O O . PHE A 1 71 ? -7.247 3.801 14.286 1.00 89.31 71 PHE A O 1
ATOM 558 N N . GLY A 1 72 ? -8.865 5.328 14.151 1.00 89.50 72 GLY A N 1
ATOM 559 C CA . GLY A 1 72 ? -8.742 5.493 12.697 1.00 89.50 72 GLY A CA 1
ATOM 560 C C . GLY A 1 72 ? -7.369 5.990 12.228 1.00 89.50 72 GLY A C 1
ATOM 561 O O . GLY A 1 72 ? -6.851 5.525 11.209 1.00 89.50 72 GLY A O 1
ATOM 562 N N . SER A 1 73 ? -6.737 6.900 12.975 1.00 91.50 73 SER A N 1
ATOM 563 C CA . SER A 1 73 ? -5.401 7.407 12.633 1.00 91.50 73 SER A CA 1
ATOM 564 C C . SER A 1 73 ? -4.310 6.383 12.956 1.00 91.50 73 SER A C 1
ATOM 566 O O . SER A 1 73 ? -3.385 6.196 12.159 1.00 91.50 73 SER A O 1
ATOM 568 N N . LEU A 1 74 ? -4.452 5.662 14.072 1.00 91.69 74 LEU A N 1
ATOM 569 C CA . LEU A 1 74 ? -3.589 4.538 14.428 1.00 91.69 74 LEU A CA 1
ATOM 570 C C . LEU A 1 74 ? -3.706 3.398 13.421 1.00 91.69 74 LEU A C 1
ATOM 572 O O . LEU A 1 74 ? -2.684 2.854 13.008 1.00 91.69 74 LEU A O 1
ATOM 576 N N . LEU A 1 75 ? -4.922 3.088 12.974 1.00 92.81 75 LEU A N 1
ATOM 577 C CA . LEU A 1 75 ? -5.186 2.067 11.973 1.00 92.81 75 LEU A CA 1
ATOM 578 C C . LEU A 1 75 ? -4.519 2.426 10.651 1.00 92.81 75 LEU A C 1
ATOM 580 O O . LEU A 1 75 ? -3.799 1.610 10.088 1.00 92.81 75 LEU A O 1
ATOM 584 N N . LEU A 1 76 ? -4.670 3.670 10.189 1.00 92.62 76 LEU A N 1
ATOM 585 C CA . LEU A 1 76 ? -4.002 4.134 8.976 1.00 92.62 76 LEU A CA 1
ATOM 586 C C . LEU A 1 76 ? -2.473 4.030 9.086 1.00 92.62 76 LEU A C 1
ATOM 588 O O . LEU A 1 76 ? -1.814 3.624 8.126 1.00 92.62 76 LEU A O 1
ATOM 592 N N . LYS A 1 77 ? -1.900 4.412 10.234 1.00 93.19 77 LYS A N 1
ATOM 593 C CA . LYS A 1 77 ? -0.455 4.316 10.472 1.00 93.19 77 LYS A CA 1
ATOM 594 C C . LYS A 1 77 ? 0.006 2.856 10.456 1.00 93.19 77 LYS A C 1
ATOM 596 O O . LYS A 1 77 ? 0.907 2.523 9.689 1.00 93.19 77 LYS A O 1
ATOM 601 N N . ALA A 1 78 ? -0.650 1.997 11.231 1.00 93.19 78 ALA A N 1
ATOM 602 C CA . ALA A 1 78 ? -0.338 0.575 11.316 1.00 93.19 78 ALA A CA 1
ATOM 603 C C . ALA A 1 78 ? -0.497 -0.129 9.961 1.00 93.19 78 ALA A C 1
ATOM 605 O O . ALA A 1 78 ? 0.335 -0.953 9.596 1.00 93.19 78 ALA A O 1
ATOM 606 N N . LEU A 1 79 ? -1.513 0.243 9.178 1.00 94.25 79 LEU A N 1
ATOM 607 C CA . LEU A 1 79 ? -1.745 -0.309 7.847 1.00 94.25 79 LEU A CA 1
ATOM 608 C C . LEU A 1 79 ? -0.615 0.062 6.882 1.00 94.25 79 LEU A C 1
ATOM 610 O O . LEU A 1 79 ? -0.158 -0.778 6.116 1.00 94.25 79 LEU A O 1
ATOM 614 N N . ARG A 1 80 ? -0.118 1.304 6.929 1.00 93.19 80 ARG A N 1
ATOM 615 C CA . ARG A 1 80 ? 1.028 1.724 6.104 1.00 93.19 80 ARG A CA 1
ATOM 616 C C . ARG A 1 80 ? 2.311 0.991 6.483 1.00 93.19 80 ARG A C 1
ATOM 618 O O . ARG A 1 80 ? 3.077 0.631 5.594 1.00 93.19 80 ARG A O 1
ATOM 625 N N . GLU A 1 81 ? 2.549 0.787 7.774 1.00 94.12 81 GLU A N 1
ATOM 626 C CA . GLU A 1 81 ? 3.697 0.017 8.264 1.00 94.12 81 GLU A CA 1
ATOM 627 C C . GLU A 1 81 ? 3.602 -1.447 7.808 1.00 94.12 81 GLU A C 1
ATOM 629 O O . GLU A 1 81 ? 4.543 -1.958 7.204 1.00 94.12 81 GLU A O 1
ATOM 634 N N . ALA A 1 82 ? 2.434 -2.075 7.970 1.00 93.50 82 ALA A N 1
ATOM 635 C CA . ALA A 1 82 ? 2.182 -3.443 7.521 1.00 93.50 82 ALA A CA 1
ATOM 636 C C . ALA A 1 82 ? 2.338 -3.605 6.000 1.00 93.50 82 ALA A C 1
ATOM 638 O O . ALA A 1 82 ? 2.973 -4.554 5.548 1.00 93.50 82 ALA A O 1
ATOM 639 N N . GLN A 1 83 ? 1.840 -2.654 5.201 1.00 92.50 83 GLN A N 1
ATOM 640 C CA . GLN A 1 83 ? 2.056 -2.631 3.747 1.00 92.50 83 GLN A CA 1
ATOM 641 C C . GLN A 1 83 ? 3.549 -2.599 3.393 1.00 92.50 83 GLN A C 1
ATOM 643 O O . GLN A 1 83 ? 4.000 -3.336 2.519 1.00 92.50 83 GLN A O 1
ATOM 648 N N . LEU A 1 84 ? 4.334 -1.743 4.056 1.00 92.62 84 LEU A N 1
ATOM 649 C CA . LEU A 1 84 ? 5.775 -1.651 3.809 1.00 92.62 84 LEU A CA 1
ATOM 650 C C . LEU A 1 84 ? 6.494 -2.954 4.158 1.00 92.62 84 LEU A C 1
ATOM 652 O O . LEU A 1 84 ? 7.377 -3.384 3.414 1.00 92.62 84 LEU A O 1
ATOM 656 N N . ASP A 1 85 ? 6.130 -3.577 5.273 1.00 93.38 85 ASP A N 1
ATOM 657 C CA . ASP A 1 85 ? 6.723 -4.842 5.691 1.00 93.38 85 ASP A CA 1
ATOM 658 C C . ASP A 1 85 ? 6.330 -5.991 4.762 1.00 93.38 85 ASP A C 1
ATOM 660 O O . ASP A 1 85 ? 7.195 -6.797 4.405 1.00 93.38 85 ASP A O 1
ATOM 664 N N . TYR A 1 86 ? 5.088 -6.006 4.273 1.00 93.12 86 TYR A N 1
ATOM 665 C CA . TYR A 1 86 ? 4.642 -6.926 3.229 1.00 93.12 86 TYR A CA 1
ATOM 666 C C . TYR A 1 86 ? 5.502 -6.781 1.968 1.00 93.12 86 TYR A C 1
ATOM 668 O O . TYR A 1 86 ? 6.112 -7.753 1.526 1.00 93.12 86 TYR A O 1
ATOM 676 N N . PHE A 1 87 ? 5.681 -5.557 1.451 1.00 90.94 87 PHE A N 1
ATOM 677 C CA . PHE A 1 87 ? 6.513 -5.325 0.264 1.00 90.94 87 PHE A CA 1
ATOM 678 C C . PHE A 1 87 ? 7.966 -5.749 0.460 1.00 90.94 87 PHE A C 1
ATOM 680 O O . PHE A 1 87 ? 8.553 -6.376 -0.421 1.00 90.94 87 PHE A O 1
ATOM 687 N N . LYS A 1 88 ? 8.563 -5.440 1.615 1.00 90.69 88 LYS A N 1
ATOM 688 C CA . LYS A 1 88 ? 9.933 -5.870 1.925 1.00 90.69 88 LYS A CA 1
ATOM 689 C C . LYS A 1 88 ? 10.046 -7.391 1.985 1.00 90.69 88 LYS A C 1
ATOM 691 O O . LYS A 1 88 ? 11.089 -7.927 1.609 1.00 90.69 88 LYS A O 1
ATOM 696 N N . THR A 1 89 ? 9.026 -8.070 2.499 1.00 91.00 89 THR A N 1
ATOM 697 C CA . THR A 1 89 ? 9.012 -9.529 2.650 1.00 91.00 89 THR A CA 1
ATOM 698 C C . THR A 1 89 ? 8.841 -10.209 1.299 1.00 91.00 89 THR A C 1
ATOM 700 O O . THR A 1 89 ? 9.665 -11.052 0.949 1.00 91.00 89 THR A O 1
ATOM 703 N N . GLU A 1 90 ? 7.878 -9.769 0.491 1.00 90.06 90 GLU A N 1
ATOM 704 C CA . GLU A 1 90 ? 7.671 -10.299 -0.860 1.00 90.06 90 GLU A CA 1
ATOM 705 C C . GLU A 1 90 ? 8.856 -10.011 -1.787 1.00 90.06 90 GLU A C 1
ATOM 707 O O . GLU A 1 90 ? 9.325 -10.897 -2.500 1.00 90.06 90 GLU A O 1
ATOM 712 N N . GLN A 1 91 ? 9.461 -8.823 -1.707 1.00 89.00 91 GLN A N 1
ATOM 713 C CA . GLN A 1 91 ? 10.670 -8.529 -2.478 1.00 89.00 91 GLN A CA 1
ATOM 714 C C . GLN A 1 91 ? 11.833 -9.462 -2.105 1.00 89.00 91 GLN A C 1
ATOM 716 O O . GLN A 1 91 ? 12.578 -9.908 -2.979 1.00 89.00 91 GLN A O 1
ATOM 721 N N . ARG A 1 92 ? 12.010 -9.772 -0.814 1.00 88.44 92 ARG A N 1
ATOM 722 C CA . ARG A 1 92 ? 13.017 -10.750 -0.370 1.00 88.44 92 ARG A CA 1
ATOM 723 C C . ARG A 1 92 ? 12.679 -12.155 -0.855 1.00 88.44 92 ARG A C 1
ATOM 725 O O . ARG A 1 92 ? 13.587 -12.870 -1.269 1.00 88.44 92 ARG A O 1
ATOM 732 N N . ARG A 1 93 ? 11.404 -12.544 -0.802 1.00 86.75 93 ARG A N 1
ATOM 733 C CA . ARG A 1 93 ? 10.920 -13.848 -1.260 1.00 86.75 93 ARG A CA 1
ATOM 734 C C . ARG A 1 93 ? 11.211 -14.044 -2.746 1.00 86.75 93 ARG A C 1
ATOM 736 O O . ARG A 1 93 ? 11.868 -15.017 -3.094 1.00 86.75 93 ARG A O 1
ATOM 743 N N . ARG A 1 94 ? 10.831 -13.090 -3.598 1.00 85.88 94 ARG A N 1
ATOM 744 C CA . ARG A 1 94 ? 11.098 -13.133 -5.047 1.00 85.88 94 ARG A CA 1
ATOM 745 C C . ARG A 1 94 ? 12.580 -13.251 -5.369 1.00 85.88 94 ARG A C 1
ATOM 747 O O . ARG A 1 94 ? 12.955 -14.146 -6.107 1.00 85.88 94 ARG A O 1
ATOM 754 N N . LYS A 1 95 ? 13.430 -12.447 -4.723 1.00 84.69 95 LYS A N 1
ATOM 755 C CA . LYS A 1 95 ? 14.890 -12.546 -4.890 1.00 84.69 95 LYS A CA 1
ATOM 756 C C . LYS A 1 95 ? 15.448 -13.924 -4.531 1.00 84.69 95 LYS A C 1
ATOM 758 O O . LYS A 1 95 ? 16.401 -14.367 -5.158 1.00 84.69 95 LYS A O 1
ATOM 763 N N . ARG A 1 96 ? 14.886 -14.599 -3.519 1.00 83.50 96 ARG A N 1
ATOM 764 C CA . ARG A 1 96 ? 15.289 -15.973 -3.171 1.00 83.50 96 ARG A CA 1
ATOM 765 C C . ARG A 1 96 ? 14.908 -16.969 -4.265 1.00 83.50 96 ARG A C 1
ATOM 767 O O . ARG A 1 96 ? 15.714 -17.840 -4.557 1.00 83.50 96 ARG A O 1
ATOM 774 N N . PHE A 1 97 ? 13.725 -16.818 -4.862 1.00 75.56 97 PHE A N 1
ATOM 775 C CA . PHE A 1 97 ? 13.283 -17.666 -5.972 1.00 75.56 97 PHE A CA 1
ATOM 776 C C . PHE A 1 97 ? 14.045 -17.384 -7.276 1.00 75.56 97 PHE A C 1
ATOM 778 O O . PHE A 1 97 ? 14.394 -18.321 -7.982 1.00 75.56 97 PHE A O 1
ATOM 785 N N . GLU A 1 98 ? 14.373 -16.125 -7.576 1.00 66.06 98 GLU A N 1
ATOM 786 C CA . GLU A 1 98 ? 15.212 -15.764 -8.731 1.00 66.06 98 GLU A CA 1
ATOM 787 C C . GLU A 1 98 ? 16.610 -16.397 -8.624 1.00 66.06 98 GLU A C 1
ATOM 789 O O . GLU A 1 98 ? 17.079 -17.016 -9.571 1.00 66.06 98 GLU A O 1
ATOM 794 N N . LEU A 1 99 ? 17.245 -16.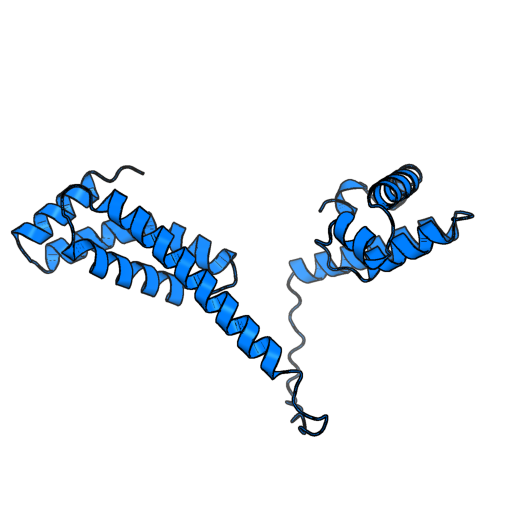345 -7.446 1.00 56.62 99 LEU A N 1
ATOM 795 C CA . LEU A 1 99 ? 18.562 -16.961 -7.223 1.00 56.62 99 LEU A CA 1
ATOM 796 C C . LEU A 1 99 ? 18.568 -18.498 -7.294 1.00 56.62 99 LEU A C 1
ATOM 798 O O . LEU A 1 99 ? 19.631 -19.085 -7.499 1.00 56.62 99 LEU A O 1
ATOM 802 N N . SER A 1 100 ? 17.422 -19.156 -7.090 1.00 56.88 100 SER A N 1
ATOM 803 C CA . SER A 1 100 ? 17.337 -20.619 -7.175 1.00 56.88 100 SER A CA 1
ATOM 804 C C . SER A 1 100 ? 17.221 -21.148 -8.604 1.00 56.88 100 SER A C 1
ATOM 806 O O . SER A 1 100 ? 17.535 -22.310 -8.820 1.00 56.88 100 SER A O 1
ATOM 808 N N . ILE A 1 101 ? 16.800 -20.324 -9.571 1.00 56.00 101 ILE A N 1
ATOM 809 C CA . ILE A 1 101 ? 16.574 -20.773 -10.957 1.00 56.00 101 ILE A CA 1
ATOM 810 C C . ILE A 1 101 ? 17.898 -20.895 -11.737 1.00 56.00 101 ILE A C 1
ATOM 812 O O . ILE A 1 101 ? 18.016 -21.749 -12.607 1.00 56.00 101 ILE A O 1
ATOM 816 N N . ASP A 1 102 ? 18.929 -20.129 -11.370 1.00 50.50 102 ASP A N 1
ATOM 817 C CA . ASP A 1 102 ? 20.193 -20.062 -12.124 1.00 50.50 102 ASP A CA 1
ATOM 818 C C . ASP A 1 102 ? 21.283 -21.060 -11.663 1.00 50.50 102 ASP A C 1
ATOM 820 O O . ASP A 1 102 ? 22.419 -20.980 -12.126 1.00 50.50 102 ASP A O 1
ATOM 824 N N . ASN A 1 103 ? 20.979 -22.003 -10.759 1.00 48.09 103 ASN A N 1
ATOM 825 C CA . ASN A 1 103 ? 21.967 -22.968 -10.237 1.00 48.09 103 ASN A CA 1
ATOM 826 C C . ASN A 1 103 ? 21.647 -24.448 -10.509 1.00 48.09 103 ASN A C 1
ATOM 828 O O . ASN A 1 103 ? 22.367 -25.319 -10.016 1.00 48.09 103 ASN A O 1
ATOM 832 N N . GLU A 1 104 ? 20.626 -24.762 -11.308 1.00 42.62 104 GLU A N 1
ATOM 833 C CA . GLU A 1 104 ? 20.399 -26.135 -11.763 1.00 42.62 104 GLU A CA 1
ATOM 834 C C . GLU A 1 104 ? 20.986 -26.349 -13.166 1.00 42.62 104 GLU A C 1
ATOM 836 O O . GLU A 1 104 ? 20.632 -25.697 -14.144 1.00 42.62 104 GLU A O 1
ATOM 841 N N . SER A 1 105 ? 21.957 -27.264 -13.204 1.00 45.25 105 SER A N 1
ATOM 842 C CA . SER A 1 105 ? 22.605 -27.879 -14.369 1.00 45.25 105 SER A CA 1
ATOM 843 C C . SER A 1 105 ? 21.632 -28.144 -15.541 1.00 45.25 105 SER A C 1
ATOM 845 O O . SER A 1 105 ? 20.462 -28.428 -15.291 1.00 45.25 105 SER A O 1
ATOM 847 N N . PRO A 1 106 ? 22.083 -28.160 -16.815 1.00 45.72 106 PRO A N 1
ATOM 848 C CA . PRO A 1 106 ? 21.223 -28.139 -18.007 1.00 45.72 106 PRO A CA 1
ATOM 849 C C . PRO A 1 106 ? 20.552 -29.489 -18.339 1.00 45.72 106 PRO A C 1
ATOM 851 O O . PRO A 1 106 ? 20.356 -29.805 -19.506 1.00 45.72 106 PRO A O 1
ATOM 854 N N . ASN A 1 107 ? 20.200 -30.291 -17.333 1.00 43.50 107 ASN A N 1
ATOM 855 C CA . ASN A 1 107 ? 19.489 -31.560 -17.480 1.00 43.50 107 ASN A CA 1
ATOM 856 C C . ASN A 1 107 ? 18.302 -31.614 -16.507 1.00 43.50 107 ASN A C 1
ATOM 858 O O . ASN A 1 107 ? 18.280 -32.404 -15.565 1.00 43.50 107 ASN A O 1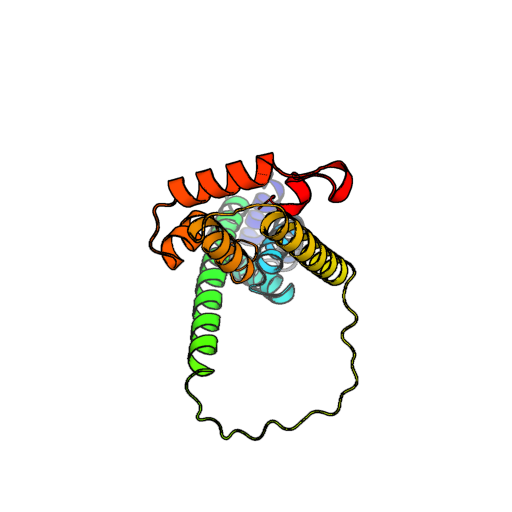
ATOM 862 N N . SER A 1 108 ? 17.296 -30.779 -16.738 1.00 43.16 108 SER A N 1
ATOM 863 C CA . SER A 1 108 ? 15.933 -31.097 -16.322 1.00 43.16 108 SER A CA 1
ATOM 864 C C . SER A 1 108 ? 15.094 -31.207 -17.589 1.00 43.16 108 SER A C 1
ATOM 866 O O . SER A 1 108 ? 14.924 -30.247 -18.336 1.00 43.16 108 SER A O 1
ATOM 868 N N . GLU A 1 109 ? 14.657 -32.431 -17.887 1.00 46.12 109 GLU A N 1
ATOM 869 C CA . GLU A 1 109 ? 13.713 -32.714 -18.963 1.00 46.12 109 GLU A CA 1
ATOM 870 C C . GLU A 1 109 ? 12.451 -31.886 -18.716 1.00 46.12 109 GLU A C 1
ATOM 872 O O . GLU A 1 109 ? 11.657 -32.152 -17.811 1.00 46.12 109 GLU A O 1
ATOM 877 N N . VAL A 1 110 ? 12.293 -30.834 -19.512 1.00 42.06 110 VAL A N 1
ATOM 878 C CA . VAL A 1 110 ? 11.057 -30.071 -19.591 1.00 42.06 110 VAL A CA 1
ATOM 879 C C . VAL A 1 110 ? 10.028 -31.007 -20.214 1.00 42.06 110 VAL A C 1
ATOM 881 O O . VAL A 1 110 ? 10.088 -31.287 -21.408 1.00 42.06 110 VAL A O 1
ATOM 884 N N . MET A 1 111 ? 9.092 -31.517 -19.409 1.00 39.47 111 MET A N 1
ATOM 885 C CA . MET A 1 111 ? 7.854 -32.073 -19.952 1.00 39.47 111 MET A CA 1
ATOM 886 C C . MET A 1 111 ? 7.168 -30.961 -20.745 1.00 39.47 111 MET A C 1
ATOM 888 O O . MET A 1 111 ? 6.618 -30.023 -20.161 1.00 39.47 111 MET A O 1
ATOM 892 N N . GLU A 1 112 ? 7.210 -31.069 -22.071 1.00 40.22 112 GLU A N 1
ATOM 893 C CA . GLU A 1 112 ? 6.347 -30.306 -22.961 1.00 40.22 112 GLU A CA 1
ATOM 894 C C . GLU A 1 112 ? 4.896 -30.610 -22.575 1.00 40.22 112 GLU A C 1
ATOM 896 O O . GLU A 1 112 ? 4.374 -31.709 -22.765 1.00 40.22 112 GLU A O 1
ATOM 901 N N . ARG A 1 113 ? 4.244 -29.630 -21.945 1.00 40.12 113 ARG A N 1
ATOM 902 C CA . ARG A 1 113 ? 2.790 -29.606 -21.850 1.00 40.12 113 ARG A CA 1
ATOM 903 C C . ARG A 1 113 ? 2.289 -29.171 -23.220 1.00 40.12 113 ARG A C 1
ATOM 905 O O . ARG A 1 113 ? 2.315 -27.982 -23.527 1.00 40.12 113 ARG A O 1
ATOM 912 N N . ASP A 1 114 ? 1.828 -30.139 -24.004 1.00 38.88 114 ASP A N 1
ATOM 913 C CA . ASP A 1 114 ? 0.975 -29.904 -25.165 1.00 38.88 114 ASP A CA 1
ATOM 914 C C . ASP A 1 114 ? -0.301 -29.193 -24.700 1.00 38.88 114 ASP A C 1
ATOM 916 O O . ASP A 1 114 ? -1.266 -29.795 -24.227 1.00 38.88 114 ASP A O 1
ATOM 920 N N . GLY A 1 115 ? -0.263 -27.870 -24.772 1.00 39.22 115 GLY A N 1
ATOM 921 C CA . GLY A 1 115 ? -1.383 -26.985 -24.531 1.00 39.22 115 GLY A CA 1
ATOM 922 C C . GLY A 1 115 ? -1.316 -25.882 -25.565 1.00 39.22 115 GLY A C 1
ATOM 923 O O . GLY A 1 115 ? -0.642 -24.877 -25.357 1.00 39.22 115 GLY A O 1
ATOM 924 N N . ASP A 1 116 ? -2.011 -26.087 -26.683 1.00 44.09 116 ASP A N 1
ATOM 925 C CA . ASP A 1 116 ? -2.354 -25.057 -27.663 1.00 44.09 116 ASP A CA 1
ATOM 926 C C . ASP A 1 116 ? -3.262 -23.993 -27.010 1.00 44.09 116 ASP A C 1
ATOM 928 O O . ASP A 1 116 ? -4.437 -23.834 -27.331 1.00 44.09 116 ASP A O 1
ATOM 932 N N . GLU A 1 117 ? -2.721 -23.228 -26.071 1.00 44.84 117 GLU A N 1
ATOM 933 C CA . GLU A 1 117 ? -3.301 -21.977 -25.608 1.00 44.84 117 GLU A CA 1
ATOM 934 C C . GLU A 1 117 ? -2.449 -20.857 -26.184 1.00 44.84 117 GLU A C 1
ATOM 936 O O . GLU A 1 117 ? -1.497 -20.365 -25.579 1.00 44.84 117 GLU A O 1
ATOM 941 N N . ARG A 1 118 ? -2.787 -20.450 -27.413 1.00 44.72 118 ARG A N 1
ATOM 942 C CA . ARG A 1 118 ? -2.296 -19.180 -27.951 1.00 44.72 118 ARG A CA 1
ATOM 943 C C . ARG A 1 118 ? -2.635 -18.104 -26.916 1.00 44.72 118 ARG A C 1
ATOM 945 O O . ARG A 1 118 ? -3.825 -17.928 -26.639 1.00 44.72 118 ARG A O 1
ATOM 952 N N . PRO A 1 119 ? -1.649 -17.385 -26.349 1.00 46.84 119 PRO A N 1
ATOM 953 C CA . PRO A 1 119 ? -1.945 -16.331 -25.399 1.00 46.84 119 PRO A CA 1
ATOM 954 C C . PRO A 1 119 ? -2.842 -15.326 -26.114 1.00 46.84 119 PRO A C 1
ATOM 956 O O . PRO A 1 119 ? -2.493 -14.811 -27.178 1.00 46.84 119 PRO A O 1
ATOM 959 N N . VAL A 1 120 ? -4.037 -15.099 -25.569 1.00 49.75 120 VAL A N 1
ATOM 960 C CA . VAL A 1 120 ? -4.924 -14.034 -26.033 1.00 49.75 120 VAL A CA 1
ATOM 961 C C . VAL A 1 120 ? -4.217 -12.731 -25.685 1.00 49.75 120 VAL A C 1
ATOM 963 O O . VAL A 1 120 ? -4.347 -12.220 -24.576 1.00 49.75 120 VAL A O 1
ATOM 966 N N . GLU A 1 121 ? -3.397 -12.245 -26.618 1.00 47.88 121 GLU A N 1
ATOM 967 C CA . GLU A 1 121 ? -2.645 -11.007 -26.465 1.00 47.88 121 GLU A CA 1
ATOM 968 C C . GLU A 1 121 ? -3.627 -9.895 -26.123 1.00 47.88 121 GLU A C 1
ATOM 970 O O . GLU A 1 121 ? -4.508 -9.529 -26.910 1.00 47.88 121 GLU A O 1
ATOM 975 N N . THR A 1 122 ? -3.499 -9.362 -24.912 1.00 58.12 122 THR A N 1
ATOM 976 C CA . THR A 1 122 ? -4.347 -8.259 -24.484 1.00 58.12 122 THR A CA 1
ATOM 977 C C . THR A 1 122 ? -4.112 -7.066 -25.417 1.00 58.12 122 THR A C 1
ATOM 979 O O . THR A 1 122 ? -3.013 -6.854 -25.938 1.00 58.12 122 THR A O 1
ATOM 982 N N . ALA A 1 123 ? -5.127 -6.223 -25.637 1.00 55.19 123 ALA A N 1
ATOM 983 C CA . ALA A 1 123 ? -4.995 -5.040 -26.499 1.00 55.19 123 ALA A CA 1
ATOM 984 C C . ALA A 1 123 ? -3.823 -4.113 -26.090 1.00 55.19 123 ALA A C 1
ATOM 986 O O . ALA A 1 123 ? -3.324 -3.330 -26.901 1.00 55.19 123 ALA A O 1
ATOM 987 N N . VAL A 1 124 ? -3.369 -4.216 -24.836 1.00 54.12 124 VAL A N 1
ATOM 988 C CA . VAL A 1 124 ? -2.195 -3.528 -24.291 1.00 54.12 124 VAL A CA 1
ATOM 989 C C . VAL A 1 124 ? -0.889 -4.125 -24.829 1.00 54.12 124 VAL A C 1
ATOM 991 O O . VAL A 1 124 ? -0.021 -3.371 -25.265 1.00 54.12 124 VAL A O 1
ATOM 994 N N . GLU A 1 125 ? -0.759 -5.450 -24.878 1.00 54.00 125 GLU A N 1
ATOM 995 C CA . GLU A 1 125 ? 0.422 -6.150 -25.404 1.00 54.00 125 GLU A CA 1
ATOM 996 C C . GLU A 1 125 ? 0.585 -5.943 -26.914 1.00 54.00 125 GLU A C 1
ATOM 998 O O . GLU A 1 125 ? 1.682 -5.629 -27.383 1.00 54.00 125 GLU A O 1
ATOM 1003 N N . LEU A 1 126 ? -0.516 -5.988 -27.672 1.00 58.34 126 LEU A N 1
ATOM 1004 C CA . LEU A 1 126 ? -0.519 -5.661 -29.104 1.00 58.34 126 LEU A CA 1
ATOM 1005 C C . LEU A 1 126 ? -0.078 -4.214 -29.363 1.00 58.34 126 LEU A C 1
ATOM 1007 O O . LEU A 1 126 ? 0.697 -3.952 -30.285 1.00 58.34 126 LEU A O 1
ATOM 1011 N N . ARG A 1 127 ? -0.537 -3.259 -28.540 1.00 57.25 127 ARG A N 1
ATOM 1012 C CA . ARG A 1 127 ? -0.099 -1.853 -28.619 1.00 57.25 127 ARG A CA 1
ATOM 1013 C C . ARG A 1 127 ? 1.388 -1.709 -28.307 1.00 57.25 127 ARG A C 1
ATOM 1015 O O . ARG A 1 127 ? 2.076 -0.973 -29.007 1.00 57.25 127 ARG A O 1
ATOM 1022 N N . GLN A 1 128 ? 1.897 -2.416 -27.300 1.00 58.06 128 GLN A N 1
ATOM 1023 C CA . GLN A 1 128 ? 3.320 -2.392 -26.952 1.00 58.06 128 GLN A CA 1
ATOM 1024 C C . GLN A 1 128 ? 4.194 -3.004 -28.052 1.00 58.06 128 GLN A C 1
ATOM 1026 O O . GLN A 1 128 ? 5.239 -2.446 -28.381 1.00 58.06 128 GLN A O 1
ATOM 1031 N N . ARG A 1 129 ? 3.759 -4.103 -28.678 1.00 60.28 129 ARG A N 1
ATOM 1032 C CA . ARG A 1 129 ? 4.472 -4.709 -29.812 1.00 60.28 129 ARG A CA 1
ATOM 1033 C C . ARG A 1 129 ? 4.490 -3.802 -31.038 1.00 60.28 129 ARG A C 1
ATOM 1035 O O . ARG A 1 129 ? 5.555 -3.620 -31.616 1.00 60.28 129 ARG A O 1
ATOM 1042 N N . LYS A 1 130 ? 3.359 -3.174 -31.382 1.00 63.16 130 LYS A N 1
ATOM 1043 C CA . LYS A 1 130 ? 3.295 -2.181 -32.471 1.00 63.16 130 LYS A CA 1
ATOM 1044 C C . LYS A 1 130 ? 4.228 -0.995 -32.211 1.00 63.16 130 LYS A C 1
ATOM 1046 O O . LYS A 1 130 ? 5.031 -0.651 -33.073 1.00 63.16 130 LYS A O 1
ATOM 1051 N N . LYS A 1 131 ? 4.232 -0.464 -30.980 1.00 63.56 131 LYS A N 1
ATOM 1052 C CA . LYS A 1 131 ? 5.188 0.577 -30.565 1.00 63.56 131 LYS A CA 1
ATOM 1053 C C . LYS A 1 131 ? 6.640 0.138 -30.754 1.00 63.56 131 LYS A C 1
ATOM 1055 O O . LYS A 1 131 ? 7.424 0.900 -31.306 1.00 63.56 131 LYS A O 1
ATOM 1060 N N . ARG A 1 132 ? 6.994 -1.093 -30.367 1.00 61.53 132 ARG A N 1
ATOM 1061 C CA . ARG A 1 132 ? 8.345 -1.643 -30.580 1.00 61.53 132 ARG A CA 1
ATOM 1062 C C . ARG A 1 132 ? 8.698 -1.751 -32.063 1.00 61.53 132 ARG A C 1
ATOM 1064 O O . ARG A 1 132 ? 9.784 -1.340 -32.452 1.00 61.53 132 ARG A O 1
ATOM 1071 N N . THR A 1 133 ? 7.800 -2.262 -32.906 1.00 62.81 133 THR A N 1
ATOM 1072 C CA . THR A 1 133 ? 8.068 -2.383 -34.351 1.00 62.81 133 THR A CA 1
ATOM 1073 C C . THR A 1 133 ? 8.230 -1.028 -35.029 1.00 62.81 133 THR A C 1
ATOM 1075 O O . THR A 1 133 ? 9.045 -0.890 -35.940 1.00 62.81 133 THR A O 1
ATOM 1078 N N . ASP A 1 134 ? 7.498 -0.019 -34.565 1.00 60.66 134 ASP A N 1
ATOM 1079 C CA . ASP A 1 134 ? 7.574 1.332 -35.113 1.00 60.66 134 ASP A CA 1
ATOM 1080 C C . ASP A 1 134 ? 8.824 2.075 -34.606 1.00 60.66 134 ASP A C 1
ATOM 1082 O O . ASP A 1 134 ? 9.499 2.730 -35.400 1.00 60.66 134 ASP A O 1
ATOM 1086 N N . GLN A 1 135 ? 9.234 1.867 -33.345 1.00 61.19 135 GLN A N 1
ATOM 1087 C CA . GLN A 1 135 ? 10.542 2.308 -32.829 1.00 61.19 135 GLN A CA 1
ATOM 1088 C C . GLN A 1 135 ? 11.706 1.682 -33.613 1.00 61.19 135 GLN A C 1
ATOM 1090 O O . GLN A 1 135 ? 12.661 2.383 -33.949 1.00 61.19 135 GLN A O 1
ATOM 1095 N N . LEU A 1 136 ? 11.619 0.392 -33.958 1.00 59.62 136 LEU A N 1
ATOM 1096 C CA . LEU A 1 136 ? 12.637 -0.303 -34.756 1.00 59.62 136 LEU A CA 1
ATOM 1097 C C . LEU A 1 136 ? 12.748 0.272 -36.174 1.00 59.62 136 LEU A C 1
ATOM 1099 O O . LEU A 1 136 ? 13.854 0.529 -36.647 1.00 59.62 136 LEU A O 1
ATOM 1103 N N . LYS A 1 137 ? 11.617 0.543 -36.837 1.00 63.78 137 LYS A N 1
ATOM 1104 C CA . LYS A 1 137 ? 11.596 1.182 -38.166 1.00 63.78 137 LYS A CA 1
ATOM 1105 C C . LYS A 1 137 ? 12.116 2.616 -38.124 1.00 63.78 137 LYS A C 1
ATOM 1107 O O . LYS A 1 137 ? 12.818 3.040 -39.041 1.00 63.78 137 LYS A O 1
ATOM 1112 N N . LEU A 1 138 ? 11.801 3.356 -37.061 1.00 62.06 138 LEU A N 1
ATOM 1113 C CA . LEU A 1 138 ? 12.312 4.706 -36.842 1.00 62.06 138 LEU A CA 1
ATOM 1114 C C . LEU A 1 138 ? 13.836 4.687 -36.685 1.00 62.06 138 LEU A C 1
ATOM 1116 O O . LEU A 1 138 ? 14.534 5.442 -37.358 1.00 62.06 138 LEU A O 1
ATOM 1120 N N . ILE A 1 139 ? 14.360 3.793 -35.854 1.00 61.62 139 ILE A N 1
ATOM 1121 C CA . ILE A 1 139 ? 15.796 3.658 -35.606 1.00 61.62 139 ILE A CA 1
ATOM 1122 C C . ILE A 1 139 ? 16.550 3.209 -36.869 1.00 61.62 139 ILE A C 1
ATOM 1124 O O . ILE A 1 139 ? 17.565 3.820 -37.207 1.00 61.62 139 ILE A O 1
ATOM 1128 N N . ASP A 1 140 ? 16.036 2.232 -37.623 1.00 61.69 140 ASP A N 1
ATOM 1129 C CA . ASP A 1 140 ? 16.611 1.823 -38.918 1.00 61.69 140 ASP A CA 1
ATOM 1130 C C . ASP A 1 140 ? 16.584 2.990 -39.926 1.00 61.69 140 ASP A C 1
ATOM 1132 O O . ASP A 1 140 ? 17.578 3.282 -40.588 1.00 61.69 140 ASP A O 1
ATOM 1136 N N . SER A 1 141 ? 15.502 3.774 -39.975 1.00 61.59 141 SER A N 1
ATOM 1137 C CA . SER A 1 141 ? 15.429 4.947 -40.861 1.00 61.59 141 SER A CA 1
ATOM 1138 C C . SER A 1 141 ? 16.403 6.077 -40.479 1.00 61.59 141 SER A C 1
ATOM 1140 O O . SER A 1 141 ? 16.965 6.742 -41.357 1.00 61.59 141 SER A O 1
ATOM 1142 N N . LEU A 1 142 ? 16.644 6.288 -39.180 1.00 57.50 142 LEU A N 1
ATOM 1143 C CA . LEU A 1 142 ? 17.534 7.332 -38.660 1.00 57.50 142 LEU A CA 1
ATOM 1144 C C . LEU A 1 142 ? 19.015 6.951 -38.763 1.00 57.50 142 LEU A C 1
ATOM 1146 O O . LEU A 1 142 ? 19.864 7.832 -38.904 1.00 57.50 142 LEU A O 1
ATOM 1150 N N . THR A 1 143 ? 19.327 5.657 -38.710 1.00 58.56 143 THR A N 1
ATOM 1151 C CA . THR A 1 143 ? 20.688 5.126 -38.878 1.00 58.56 143 THR A CA 1
ATOM 1152 C C . THR A 1 143 ? 21.064 4.985 -40.352 1.00 58.56 143 THR A C 1
ATOM 1154 O O . THR A 1 143 ? 22.189 5.303 -40.724 1.00 58.56 143 THR A O 1
ATOM 1157 N N . ARG A 1 144 ? 20.117 4.612 -41.224 1.00 58.16 144 ARG A N 1
ATOM 1158 C CA . ARG A 1 144 ? 20.368 4.406 -42.660 1.00 58.16 144 ARG A CA 1
ATOM 1159 C C . ARG A 1 144 ? 20.449 5.709 -43.469 1.00 58.16 144 ARG A C 1
ATOM 1161 O O . ARG A 1 144 ? 21.122 5.754 -44.495 1.00 58.16 144 ARG A O 1
ATOM 1168 N N . SER A 1 145 ? 19.797 6.783 -43.014 1.00 53.53 145 SER A N 1
ATOM 1169 C CA . SER A 1 145 ? 19.790 8.094 -43.694 1.00 53.53 145 SER A CA 1
ATOM 1170 C C . SER A 1 145 ? 20.955 9.016 -43.318 1.00 53.53 145 SER A C 1
ATOM 1172 O O . SER A 1 145 ? 21.129 10.079 -43.919 1.00 53.53 145 SER A O 1
ATOM 1174 N N . ALA A 1 146 ? 21.777 8.642 -42.338 1.00 50.53 146 ALA A N 1
ATOM 1175 C CA . ALA A 1 146 ? 22.845 9.493 -41.845 1.00 50.53 146 ALA A CA 1
ATOM 1176 C C . ALA A 1 146 ? 24.197 8.775 -41.893 1.00 50.53 146 ALA A C 1
ATOM 1178 O O . ALA A 1 146 ? 24.339 7.636 -41.474 1.00 50.53 146 ALA A O 1
ATOM 1179 N N . LYS A 1 147 ? 25.232 9.501 -42.331 1.00 55.62 147 LYS A N 1
ATOM 1180 C CA . LYS A 1 147 ? 26.625 9.235 -41.951 1.00 55.62 147 LYS A CA 1
ATOM 1181 C C . LYS A 1 147 ? 26.726 9.379 -40.423 1.00 55.62 147 LYS A C 1
ATOM 1183 O O . LYS A 1 147 ? 27.093 10.444 -39.926 1.00 55.62 147 LYS A O 1
ATOM 1188 N N . THR A 1 148 ? 26.245 8.394 -39.669 1.00 56.50 148 THR A N 1
ATOM 1189 C CA . THR A 1 148 ? 26.195 8.444 -38.208 1.00 56.50 148 THR A CA 1
ATOM 1190 C C . THR A 1 148 ? 27.522 8.003 -37.619 1.00 56.50 148 THR A C 1
ATOM 1192 O O . THR A 1 148 ? 28.064 6.972 -37.999 1.00 56.50 148 THR A O 1
ATOM 1195 N N . ASP A 1 149 ? 28.011 8.780 -36.651 1.00 66.69 149 ASP A N 1
ATOM 1196 C CA . ASP A 1 149 ? 29.111 8.399 -35.758 1.00 66.69 149 ASP A CA 1
ATOM 1197 C C . ASP A 1 149 ? 28.857 7.002 -35.172 1.00 66.69 149 ASP A C 1
ATOM 1199 O O . ASP A 1 149 ? 27.760 6.768 -34.657 1.00 66.69 149 ASP A O 1
ATOM 1203 N N . THR A 1 150 ? 29.875 6.141 -35.142 1.00 69.38 150 THR A N 1
ATOM 1204 C CA . THR A 1 150 ? 29.845 4.806 -34.506 1.00 69.38 150 THR A CA 1
ATOM 1205 C C . THR A 1 150 ? 29.371 4.861 -33.052 1.00 69.38 150 THR A C 1
ATOM 1207 O O . THR A 1 150 ? 28.614 4.015 -32.598 1.00 69.38 150 THR A O 1
ATOM 1210 N N . ALA A 1 151 ? 29.715 5.924 -32.322 1.00 67.75 151 ALA A N 1
ATOM 1211 C CA . ALA A 1 151 ? 29.223 6.149 -30.961 1.00 67.75 151 ALA A CA 1
ATOM 1212 C C . ALA A 1 151 ? 27.701 6.379 -30.882 1.00 67.75 151 ALA A C 1
ATOM 1214 O O . ALA A 1 151 ? 27.101 6.255 -29.825 1.00 67.75 151 ALA A O 1
ATOM 1215 N N . THR A 1 152 ? 27.066 6.796 -31.976 1.00 69.56 152 THR A N 1
ATOM 1216 C CA . THR A 1 152 ? 25.622 7.057 -32.028 1.00 69.56 152 THR A CA 1
ATOM 1217 C C . THR A 1 152 ? 24.856 5.768 -32.304 1.00 69.56 152 THR A C 1
ATOM 1219 O O . THR A 1 152 ? 23.797 5.578 -31.717 1.00 69.56 152 THR A O 1
ATOM 1222 N N . THR A 1 153 ? 25.400 4.876 -33.138 1.00 69.94 153 THR A N 1
ATOM 1223 C CA . THR A 1 153 ? 24.808 3.557 -33.402 1.00 69.94 153 THR A CA 1
ATOM 1224 C C . THR A 1 153 ? 24.880 2.676 -32.160 1.00 69.94 153 THR A C 1
ATOM 1226 O O . THR A 1 153 ? 23.856 2.142 -31.756 1.00 69.94 153 THR A O 1
ATOM 1229 N N . THR A 1 154 ? 26.017 2.652 -31.457 1.00 73.44 154 THR A N 1
ATOM 1230 C CA . THR A 1 154 ? 26.170 1.877 -30.211 1.00 73.44 154 THR A CA 1
ATOM 1231 C C . THR A 1 154 ? 25.250 2.355 -29.085 1.00 73.44 154 THR A C 1
ATOM 1233 O O . THR A 1 154 ? 24.697 1.541 -28.352 1.00 73.44 154 THR A O 1
ATOM 1236 N N . ILE A 1 155 ? 25.030 3.670 -28.954 1.00 72.56 155 ILE A N 1
ATOM 1237 C CA . ILE A 1 155 ? 24.073 4.227 -27.981 1.00 72.56 155 ILE A CA 1
ATOM 1238 C C . ILE A 1 155 ? 22.642 3.797 -28.304 1.00 72.56 155 ILE A C 1
ATOM 1240 O O . ILE A 1 155 ? 21.868 3.512 -27.393 1.00 72.56 155 ILE A O 1
ATOM 1244 N N . VAL A 1 156 ? 22.284 3.771 -29.586 1.00 71.00 156 VAL A N 1
ATOM 1245 C CA . VAL A 1 156 ? 20.944 3.385 -30.026 1.00 71.00 156 VAL A CA 1
ATOM 1246 C C . VAL A 1 156 ? 20.740 1.876 -29.888 1.00 71.00 156 VAL A C 1
ATOM 1248 O O . VAL A 1 156 ? 19.710 1.469 -29.370 1.00 71.00 156 VAL A O 1
ATOM 1251 N N . GLU A 1 157 ? 21.729 1.054 -30.235 1.00 70.62 157 GLU A N 1
ATOM 1252 C CA . GLU A 1 157 ? 21.716 -0.394 -29.991 1.00 70.62 157 GLU A CA 1
ATOM 1253 C C . GLU A 1 157 ? 21.588 -0.714 -28.499 1.00 70.62 157 GLU A C 1
ATOM 1255 O O . GLU A 1 157 ? 20.728 -1.493 -28.104 1.00 70.62 157 GLU A O 1
ATOM 1260 N N . ALA A 1 158 ? 22.354 -0.045 -27.637 1.00 71.56 158 ALA A N 1
ATOM 1261 C CA . ALA A 1 158 ? 22.212 -0.216 -26.194 1.00 71.56 158 ALA A CA 1
ATOM 1262 C C . ALA A 1 158 ? 20.829 0.214 -25.680 1.00 71.56 158 ALA A C 1
ATOM 1264 O O . ALA A 1 158 ? 20.331 -0.371 -24.725 1.00 71.56 158 ALA A O 1
ATOM 1265 N N . TYR A 1 159 ? 20.197 1.207 -26.313 1.00 69.31 159 TYR A N 1
ATOM 1266 C CA . TYR A 1 159 ? 18.817 1.599 -26.018 1.00 69.31 159 TYR A CA 1
ATOM 1267 C C . TYR A 1 159 ? 17.802 0.546 -26.496 1.00 69.31 159 TYR A C 1
ATOM 1269 O O . 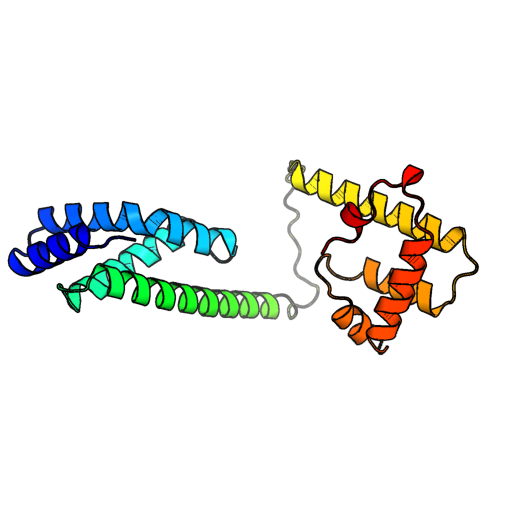TYR A 1 159 ? 16.787 0.349 -25.839 1.00 69.31 159 TYR A O 1
ATOM 1277 N N . LEU A 1 160 ? 18.083 -0.162 -27.598 1.00 64.94 160 LEU A N 1
ATOM 1278 C CA . LEU A 1 160 ? 17.250 -1.258 -28.114 1.00 64.94 160 LEU A CA 1
ATOM 1279 C C . LEU A 1 160 ? 17.272 -2.496 -27.210 1.00 64.94 160 LEU A C 1
ATOM 1281 O O . LEU A 1 160 ? 16.249 -3.159 -27.061 1.00 64.94 160 LEU A O 1
ATOM 1285 N N . PHE A 1 161 ? 18.431 -2.816 -26.633 1.00 66.19 161 PHE A N 1
ATOM 1286 C CA . PHE A 1 161 ? 18.596 -3.972 -25.745 1.00 66.19 161 PHE A CA 1
ATOM 1287 C C . PHE A 1 161 ? 18.251 -3.671 -24.279 1.00 66.19 161 PHE A C 1
ATOM 1289 O O . PHE A 1 161 ? 18.165 -4.593 -23.467 1.00 66.19 161 PHE A O 1
ATOM 1296 N N . ALA A 1 162 ? 18.050 -2.401 -23.920 1.00 70.00 162 ALA A N 1
ATOM 1297 C CA . ALA A 1 162 ? 17.691 -2.004 -22.567 1.00 70.00 162 ALA A CA 1
ATOM 1298 C C . ALA A 1 162 ? 16.179 -2.165 -22.292 1.00 70.00 162 ALA A C 1
ATOM 1300 O O . ALA A 1 162 ? 15.358 -2.046 -23.205 1.00 70.00 162 ALA A O 1
ATOM 1301 N N . PRO A 1 163 ? 15.780 -2.416 -21.030 1.00 65.81 163 PRO A N 1
ATOM 1302 C CA . PRO A 1 163 ? 14.372 -2.416 -20.642 1.00 65.81 163 PRO A CA 1
ATOM 1303 C C . PRO A 1 163 ? 13.712 -1.059 -20.934 1.00 65.81 163 PRO A C 1
ATOM 1305 O O . PRO A 1 163 ? 14.370 -0.026 -20.902 1.00 65.81 163 PRO A O 1
ATOM 1308 N N . LEU A 1 164 ? 12.400 -1.058 -21.202 1.00 56.69 164 LEU A N 1
ATOM 1309 C CA . LEU A 1 164 ? 11.658 0.119 -21.693 1.00 56.69 164 LEU A CA 1
ATOM 1310 C C . LEU A 1 164 ? 11.770 1.350 -20.768 1.00 56.69 164 LEU A C 1
ATOM 1312 O O . LEU A 1 164 ? 11.745 2.481 -21.242 1.00 56.69 164 LEU A O 1
ATOM 1316 N N . ASP A 1 165 ? 11.955 1.113 -19.468 1.00 59.97 165 ASP A N 1
ATOM 1317 C CA . ASP A 1 165 ? 12.070 2.148 -18.434 1.00 59.97 165 ASP A CA 1
ATOM 1318 C C . ASP A 1 165 ? 13.527 2.582 -18.178 1.00 59.97 165 ASP A C 1
ATOM 1320 O O . ASP A 1 165 ? 13.809 3.338 -17.240 1.00 59.97 165 ASP A O 1
ATOM 1324 N N . ALA A 1 166 ? 14.476 2.082 -18.978 1.00 62.59 166 ALA A N 1
ATOM 1325 C CA . ALA A 1 166 ? 15.892 2.318 -18.766 1.00 62.59 166 ALA A CA 1
ATOM 1326 C C . ALA A 1 166 ? 16.220 3.800 -18.923 1.00 62.59 166 ALA A C 1
ATOM 1328 O O . ALA A 1 166 ? 16.028 4.435 -19.969 1.00 62.59 166 ALA A O 1
ATOM 1329 N N . LYS A 1 167 ? 16.777 4.373 -17.857 1.00 75.38 167 LYS A N 1
ATOM 1330 C CA . LYS A 1 167 ? 17.147 5.785 -17.868 1.00 75.38 167 LYS A CA 1
ATOM 1331 C C . LYS A 1 167 ? 18.390 5.979 -18.737 1.00 75.38 167 LYS A C 1
ATOM 1333 O O . LYS A 1 167 ? 19.299 5.149 -18.712 1.00 75.38 167 LYS A O 1
ATOM 1338 N N . PRO A 1 168 ? 18.549 7.141 -19.398 1.00 70.25 168 PRO A N 1
ATOM 1339 C CA . PRO A 1 168 ? 19.771 7.460 -20.142 1.00 70.25 168 PRO A CA 1
ATOM 1340 C C . PRO A 1 168 ? 21.060 7.328 -19.313 1.00 70.25 168 PRO A C 1
ATOM 1342 O O . PRO A 1 168 ? 22.136 7.139 -19.866 1.00 70.25 168 PRO A O 1
ATOM 1345 N N . THR A 1 169 ? 20.966 7.430 -17.984 1.00 74.50 169 THR A N 1
ATOM 1346 C CA . THR A 1 169 ? 22.068 7.214 -17.036 1.00 74.50 169 THR A CA 1
ATOM 1347 C C . THR A 1 169 ? 22.466 5.748 -16.873 1.00 74.50 169 THR A C 1
ATOM 1349 O O . THR A 1 169 ? 23.632 5.471 -16.618 1.00 74.50 169 THR A O 1
ATOM 1352 N N . GLU A 1 170 ? 21.525 4.817 -17.007 1.00 75.06 170 GLU A N 1
ATOM 1353 C CA . GLU A 1 170 ? 21.779 3.373 -16.926 1.00 75.06 170 GLU A CA 1
ATOM 1354 C C . GLU A 1 170 ? 22.430 2.878 -18.216 1.00 75.06 170 GLU A C 1
ATOM 1356 O O . GLU A 1 170 ? 23.416 2.152 -18.166 1.00 75.06 170 GLU A O 1
ATOM 1361 N N . ILE A 1 171 ? 21.973 3.397 -19.355 1.00 75.81 171 ILE A N 1
ATOM 1362 C CA . ILE A 1 171 ? 22.555 3.134 -20.679 1.00 75.81 171 ILE A CA 1
ATOM 1363 C C . ILE A 1 171 ? 23.956 3.751 -20.795 1.00 75.81 171 ILE A C 1
ATOM 1365 O O . ILE A 1 171 ? 24.881 3.165 -21.347 1.00 75.81 171 ILE A O 1
ATOM 1369 N N . ALA A 1 172 ? 24.152 4.937 -20.219 1.00 78.06 172 ALA A N 1
ATOM 1370 C CA . ALA A 1 172 ? 25.474 5.543 -20.107 1.00 78.06 172 ALA A CA 1
ATOM 1371 C C . ALA A 1 172 ? 26.433 4.685 -19.263 1.00 78.06 172 ALA A C 1
ATOM 1373 O O . ALA A 1 172 ? 27.601 4.532 -19.616 1.00 78.06 172 ALA A O 1
ATOM 1374 N N . ARG A 1 173 ? 25.926 4.093 -18.172 1.00 81.56 173 ARG A N 1
ATOM 1375 C CA . ARG A 1 173 ? 26.697 3.208 -17.291 1.00 81.56 173 ARG A CA 1
ATOM 1376 C C . ARG A 1 173 ? 27.059 1.889 -17.977 1.00 81.56 173 ARG A C 1
ATOM 1378 O O . ARG A 1 173 ? 28.193 1.457 -17.817 1.00 81.56 173 ARG A O 1
ATOM 1385 N N . SER A 1 174 ? 26.149 1.286 -18.746 1.00 77.81 174 SER A N 1
ATOM 1386 C CA . SER A 1 174 ? 26.427 0.039 -19.477 1.00 77.81 174 SER A CA 1
ATOM 1387 C C . SER A 1 174 ? 27.450 0.226 -20.599 1.00 77.81 174 SER A C 1
ATOM 1389 O O . SER A 1 174 ? 28.245 -0.670 -20.857 1.00 77.81 174 SER A O 1
ATOM 1391 N N . LEU A 1 175 ? 27.476 1.406 -21.222 1.00 78.44 175 LEU A N 1
ATOM 1392 C CA . LEU A 1 175 ? 28.429 1.744 -22.281 1.00 78.44 175 LEU A CA 1
ATOM 1393 C C . LEU A 1 175 ? 29.751 2.340 -21.776 1.00 78.44 175 LEU A C 1
ATOM 1395 O O . LEU A 1 175 ? 30.657 2.560 -22.575 1.00 78.44 175 LEU A O 1
ATOM 1399 N N . GLY A 1 176 ? 29.869 2.652 -20.481 1.00 81.50 176 GLY A N 1
ATOM 1400 C CA . GLY A 1 176 ? 31.054 3.317 -19.925 1.00 81.50 176 GLY A CA 1
ATOM 1401 C C . GLY A 1 176 ? 31.257 4.757 -20.420 1.00 81.50 176 GLY A C 1
ATOM 1402 O O . GLY A 1 176 ? 32.376 5.266 -20.411 1.00 81.50 176 GLY A O 1
ATOM 1403 N N . ILE A 1 177 ? 30.193 5.434 -20.866 1.00 83.50 177 ILE A N 1
ATOM 1404 C CA . ILE A 1 177 ? 30.246 6.793 -21.427 1.00 83.50 177 ILE A CA 1
ATOM 1405 C C . ILE A 1 177 ? 29.543 7.763 -20.472 1.00 83.50 177 ILE A C 1
ATOM 1407 O O . ILE A 1 177 ? 28.564 7.424 -19.816 1.00 83.50 177 ILE A O 1
ATOM 1411 N N . HIS A 1 178 ? 29.994 9.017 -20.404 1.00 85.75 178 HIS A N 1
ATOM 1412 C CA . HIS A 1 178 ? 29.314 10.032 -19.602 1.00 85.75 178 HIS A CA 1
ATOM 1413 C C . HIS A 1 178 ? 27.873 10.294 -20.102 1.00 85.75 178 HIS A C 1
ATOM 1415 O O . HIS A 1 178 ? 27.628 10.503 -21.292 1.00 85.75 178 HIS A O 1
ATOM 1421 N N . HIS A 1 179 ? 26.905 10.341 -19.185 1.00 80.44 179 HIS A N 1
ATOM 1422 C CA . HIS A 1 179 ? 25.469 10.439 -19.486 1.00 80.44 179 HIS A CA 1
ATOM 1423 C C . HIS A 1 179 ? 25.054 11.703 -20.270 1.00 80.44 179 HIS A C 1
ATOM 1425 O O . HIS A 1 179 ? 24.082 11.672 -21.028 1.00 80.44 179 HIS A O 1
ATOM 1431 N N . GLU A 1 180 ? 25.792 12.811 -20.140 1.00 82.69 180 GLU A N 1
ATOM 1432 C CA . GLU A 1 180 ? 25.629 14.002 -20.998 1.00 82.69 180 GLU A CA 1
ATOM 1433 C C . GLU A 1 180 ? 25.825 13.671 -22.481 1.00 82.69 180 GLU A C 1
ATOM 1435 O O . GLU A 1 180 ? 25.074 14.151 -23.331 1.00 82.69 180 GLU A O 1
ATOM 1440 N N . THR A 1 181 ? 26.805 12.823 -22.804 1.00 80.00 181 THR A N 1
ATOM 1441 C CA . THR A 1 181 ? 27.117 12.438 -24.183 1.00 80.00 181 THR A CA 1
ATOM 1442 C C . THR A 1 181 ? 25.945 11.686 -24.801 1.00 80.00 181 THR A C 1
ATOM 1444 O O . THR A 1 181 ? 25.542 12.006 -25.921 1.00 80.00 181 THR A O 1
ATOM 1447 N N . VAL A 1 182 ? 25.336 10.772 -24.039 1.00 77.00 182 VAL A N 1
ATOM 1448 C CA . VAL A 1 182 ? 24.126 10.032 -24.427 1.00 77.00 182 VAL A CA 1
ATOM 1449 C C . VAL A 1 182 ? 22.960 10.989 -24.667 1.00 77.00 182 VAL A C 1
ATOM 1451 O O . VAL A 1 182 ? 22.394 11.012 -25.761 1.00 77.00 182 VAL A O 1
ATOM 1454 N N . LYS A 1 183 ? 22.664 11.880 -23.711 1.00 77.88 183 LYS A N 1
ATOM 1455 C CA . LYS A 1 183 ? 21.601 12.895 -23.854 1.00 77.88 183 LYS A CA 1
ATOM 1456 C C . LYS A 1 183 ? 21.815 13.795 -25.073 1.00 77.88 183 LYS A C 1
ATOM 1458 O O . LYS A 1 183 ? 20.873 14.076 -25.813 1.00 77.88 183 LYS A O 1
ATOM 1463 N N . ARG A 1 184 ? 23.047 14.252 -25.312 1.00 78.12 184 ARG A N 1
ATOM 1464 C CA . ARG A 1 184 ? 23.398 15.116 -26.450 1.00 78.12 184 ARG A CA 1
ATOM 1465 C C . ARG A 1 184 ? 23.199 14.405 -27.787 1.00 78.12 184 ARG A C 1
ATOM 1467 O O . ARG A 1 184 ? 22.692 15.019 -28.725 1.00 78.12 184 ARG A O 1
ATOM 1474 N N . LYS A 1 185 ? 23.598 13.135 -27.887 1.00 76.44 185 LYS A N 1
ATOM 1475 C CA . LYS A 1 185 ? 23.453 12.327 -29.106 1.00 76.44 185 LYS A CA 1
ATOM 1476 C C . LYS A 1 185 ? 21.983 12.005 -29.390 1.00 76.44 185 LYS A C 1
ATOM 1478 O O . LYS A 1 185 ? 21.537 12.251 -30.507 1.00 76.44 185 LYS A O 1
ATOM 1483 N N . LEU A 1 186 ? 21.210 11.623 -28.372 1.00 73.12 186 LEU A N 1
ATOM 1484 C CA . LEU A 1 186 ? 19.760 11.418 -28.492 1.00 73.12 186 LEU A CA 1
ATOM 1485 C C . LEU A 1 186 ? 19.020 12.699 -28.906 1.00 73.12 186 LEU A C 1
ATOM 1487 O O . LEU A 1 186 ? 18.197 12.667 -29.814 1.00 73.12 186 LEU A O 1
ATOM 1491 N N . ARG A 1 187 ? 19.368 13.866 -28.342 1.00 72.62 187 ARG A N 1
ATOM 1492 C CA . ARG A 1 187 ? 18.801 15.158 -28.785 1.00 72.62 187 ARG A CA 1
ATOM 1493 C C . ARG A 1 187 ? 19.126 15.479 -30.246 1.00 72.62 187 ARG A C 1
ATOM 1495 O O . ARG A 1 187 ? 18.302 16.073 -30.933 1.00 72.62 187 ARG A O 1
ATOM 1502 N N . ARG A 1 188 ? 20.322 15.125 -30.733 1.00 72.81 188 ARG A N 1
ATOM 1503 C CA . ARG A 1 188 ? 20.694 15.314 -32.149 1.00 72.81 188 ARG A CA 1
ATOM 1504 C C . ARG A 1 188 ? 19.919 14.378 -33.077 1.00 72.81 188 ARG A C 1
ATOM 1506 O O . ARG A 1 188 ? 19.530 14.826 -34.149 1.00 72.81 188 ARG A O 1
ATOM 1513 N N . LEU A 1 189 ? 19.683 13.134 -32.660 1.00 69.50 189 LEU A N 1
ATOM 1514 C CA . LEU A 1 189 ? 18.822 12.180 -33.368 1.00 69.50 189 LEU A CA 1
ATOM 1515 C C . LEU A 1 189 ? 17.377 12.689 -33.434 1.00 69.50 189 LEU A C 1
ATOM 1517 O O . LEU A 1 189 ? 16.808 12.759 -34.516 1.00 69.50 189 LEU A O 1
ATOM 1521 N N . ALA A 1 190 ? 16.835 13.162 -32.308 1.00 64.88 190 ALA A N 1
ATOM 1522 C CA . ALA A 1 190 ? 15.483 13.716 -32.235 1.00 64.88 190 ALA A CA 1
ATOM 1523 C C . ALA A 1 190 ? 15.278 14.949 -33.135 1.00 64.88 190 ALA A C 1
ATOM 1525 O O . ALA A 1 190 ? 14.181 15.174 -33.626 1.00 64.88 190 ALA A O 1
ATOM 1526 N N . ARG A 1 191 ? 16.324 15.742 -33.409 1.00 65.94 191 ARG A N 1
ATOM 1527 C CA . ARG A 1 191 ? 16.249 16.878 -34.354 1.00 65.94 191 ARG A CA 1
ATOM 1528 C C . ARG A 1 191 ? 16.113 16.466 -35.819 1.00 65.94 191 ARG A C 1
ATOM 1530 O O . ARG A 1 191 ? 15.734 17.295 -36.634 1.00 65.94 191 ARG A O 1
ATOM 1537 N N . ARG A 1 192 ? 16.480 15.231 -36.162 1.00 63.88 192 ARG A N 1
ATOM 1538 C CA . ARG A 1 192 ? 16.362 14.672 -37.520 1.00 63.88 192 ARG A CA 1
ATOM 1539 C C . ARG A 1 192 ? 15.094 13.843 -37.693 1.00 63.88 192 ARG A C 1
ATOM 1541 O O . ARG A 1 192 ? 14.932 13.173 -38.705 1.00 63.88 192 ARG A O 1
ATOM 1548 N N . TYR A 1 193 ? 14.235 13.865 -36.685 1.00 61.69 193 TYR A N 1
ATOM 1549 C CA . TYR A 1 193 ? 12.977 13.163 -36.692 1.00 61.69 193 TYR A CA 1
ATOM 1550 C C . TYR A 1 193 ? 12.002 13.801 -37.681 1.00 61.69 193 TYR A C 1
ATOM 1552 O O . TYR A 1 193 ? 11.744 15.004 -37.616 1.00 61.69 193 TYR A O 1
ATOM 1560 N N . ASP A 1 194 ? 11.441 12.979 -38.562 1.00 58.78 194 ASP A N 1
ATOM 1561 C CA . ASP A 1 194 ? 10.377 13.377 -39.476 1.00 58.78 194 ASP A CA 1
ATOM 1562 C C . ASP A 1 194 ? 9.011 13.023 -38.870 1.00 58.78 194 ASP A C 1
ATOM 1564 O O . ASP A 1 194 ? 8.557 11.874 -38.917 1.00 58.78 194 ASP A O 1
ATOM 1568 N N . ALA A 1 195 ? 8.362 14.028 -38.278 1.00 58.28 195 ALA A N 1
ATOM 1569 C CA . ALA A 1 195 ? 7.079 13.870 -37.597 1.00 58.28 195 ALA A CA 1
ATOM 1570 C C . ALA A 1 195 ? 5.932 13.468 -38.527 1.00 58.28 195 ALA A C 1
ATOM 1572 O O . ALA A 1 195 ? 4.980 12.832 -38.081 1.00 58.28 195 ALA A O 1
ATOM 1573 N N . ASN A 1 196 ? 6.049 13.751 -39.826 1.00 56.19 196 ASN A N 1
ATOM 1574 C CA . ASN A 1 196 ? 5.019 13.395 -40.797 1.00 56.19 196 ASN A CA 1
ATOM 1575 C C . ASN A 1 196 ? 5.010 11.894 -41.113 1.00 56.19 196 ASN A C 1
ATOM 1577 O O . ASN A 1 196 ? 3.977 11.356 -41.503 1.00 56.19 196 ASN A O 1
ATOM 1581 N N . ARG A 1 197 ? 6.150 11.209 -40.951 1.00 56.47 197 ARG A N 1
ATOM 1582 C CA . ARG A 1 197 ? 6.301 9.789 -41.300 1.00 56.47 197 ARG A CA 1
ATOM 1583 C C . ARG A 1 197 ? 6.138 8.852 -40.106 1.00 56.47 197 ARG A C 1
ATOM 1585 O O . ARG A 1 197 ? 5.730 7.709 -40.296 1.00 56.47 197 ARG A O 1
ATOM 1592 N N . PHE A 1 198 ? 6.457 9.324 -38.901 1.00 54.88 198 PHE A N 1
ATOM 1593 C CA . PHE A 1 198 ? 6.500 8.480 -37.705 1.00 54.88 198 PHE A CA 1
ATOM 1594 C C . PHE A 1 198 ? 5.523 8.903 -36.593 1.00 54.88 198 PHE A C 1
ATOM 1596 O O . PHE A 1 198 ? 5.317 8.116 -35.679 1.00 54.88 198 PHE A O 1
ATOM 1603 N N . GLY A 1 199 ? 4.854 10.062 -36.676 1.00 60.25 199 GLY A N 1
ATOM 1604 C CA . GLY A 1 199 ? 3.923 10.548 -35.638 1.00 60.25 199 GLY A CA 1
ATOM 1605 C C . GLY A 1 199 ? 4.589 11.506 -34.642 1.00 60.25 199 GLY A C 1
ATOM 1606 O O . GLY A 1 199 ? 5.587 12.137 -34.981 1.00 60.25 199 GLY A O 1
ATOM 1607 N N . ASP A 1 200 ? 4.087 11.646 -33.410 1.00 50.81 200 ASP A N 1
ATOM 1608 C CA . ASP A 1 200 ? 4.718 12.521 -32.402 1.00 50.81 200 ASP A CA 1
ATOM 1609 C C . ASP A 1 200 ? 5.912 11.819 -31.722 1.00 50.81 200 ASP A C 1
ATOM 1611 O O . ASP A 1 200 ? 5.768 10.746 -31.139 1.00 50.81 200 ASP A O 1
ATOM 1615 N N . VAL A 1 201 ? 7.095 12.454 -31.735 1.00 49.06 201 VAL A N 1
ATOM 1616 C CA . VAL A 1 201 ? 8.326 12.000 -31.045 1.00 49.06 201 VAL A CA 1
ATOM 1617 C C . VAL A 1 201 ? 8.051 11.605 -29.599 1.00 49.06 201 VAL A C 1
ATOM 1619 O O . VAL A 1 201 ? 8.659 10.673 -29.063 1.00 49.06 201 VAL A O 1
ATOM 1622 N N . ARG A 1 202 ? 7.155 12.351 -28.948 1.00 47.31 202 ARG A N 1
ATOM 1623 C CA . ARG A 1 202 ? 6.818 12.161 -27.540 1.00 47.31 202 ARG A CA 1
ATOM 1624 C C . ARG A 1 202 ? 6.133 10.823 -27.293 1.00 47.31 202 ARG A C 1
ATOM 1626 O O . ARG A 1 202 ? 6.290 10.291 -26.209 1.00 47.31 202 ARG A O 1
ATOM 1633 N N . GLU A 1 203 ? 5.463 10.222 -28.272 1.00 50.34 203 GLU A N 1
ATOM 1634 C CA . GLU A 1 203 ? 4.838 8.903 -28.099 1.00 50.34 203 GLU A CA 1
ATOM 1635 C C . GLU A 1 203 ? 5.845 7.743 -28.083 1.00 50.34 203 GLU A C 1
ATOM 1637 O O . GLU A 1 203 ? 5.533 6.668 -27.558 1.00 50.34 203 GLU A O 1
ATOM 1642 N N . TYR A 1 204 ? 7.048 7.973 -28.621 1.00 51.19 204 TYR A N 1
ATOM 1643 C CA . TYR A 1 204 ? 8.104 6.968 -28.774 1.00 51.19 204 TYR A CA 1
ATOM 1644 C C . TYR A 1 204 ? 9.274 7.141 -27.806 1.00 51.19 204 TYR A C 1
ATOM 1646 O O . TYR A 1 204 ? 9.963 6.160 -27.535 1.00 51.19 204 TYR A O 1
ATOM 1654 N N . LEU A 1 205 ? 9.509 8.362 -27.310 1.00 47.56 205 LEU A N 1
ATOM 1655 C CA . LEU A 1 205 ? 10.577 8.693 -26.355 1.00 47.56 205 LEU A CA 1
ATOM 1656 C C . LEU A 1 205 ? 10.059 9.099 -24.964 1.00 47.56 205 LEU A C 1
ATOM 1658 O O . LEU A 1 205 ? 10.871 9.456 -24.106 1.00 47.56 205 LEU A O 1
ATOM 1662 N N . ALA A 1 206 ? 8.741 9.090 -24.726 1.00 37.38 206 ALA A N 1
ATOM 1663 C CA . ALA A 1 206 ? 8.204 9.267 -23.379 1.00 37.38 206 ALA A CA 1
ATOM 1664 C C . ALA A 1 206 ? 8.436 8.000 -22.551 1.00 37.38 206 ALA A C 1
ATOM 1666 O O . ALA A 1 206 ? 7.751 6.990 -22.716 1.00 37.38 206 ALA A O 1
ATOM 1667 N N . VAL A 1 207 ? 9.448 8.126 -21.696 1.00 37.56 207 VAL A N 1
ATOM 1668 C CA . VAL A 1 207 ? 9.640 7.413 -20.428 1.00 37.56 207 VAL A CA 1
ATOM 1669 C C . VAL A 1 207 ? 8.455 7.668 -19.502 1.00 37.56 207 VAL A C 1
ATOM 1671 O O . VAL A 1 207 ? 8.008 8.840 -19.455 1.00 37.56 207 VAL A O 1
#

pLDDT: mean 74.01, std 17.04, range [37.38, 94.69]

Organism: NCBI:txid189426

Foldseek 3Di:
DDCVVLLVLLVVCVVPVDPVSVVVSVVVLCVVPLVVQQCLCVVVVLDHSVVSVVLLVVLLVVQSVPDRRCSVVSSVVSSVVSSVVSVVVSVVVVVVVVVVVPPDDPDDPPPPPPDPPPPPQDPVNVVVVVLLVLLVVLLCVLVVVDPDDPVLNQLVVLVNPDDPPDDLVNSCVVVVHDSVVSVVSVVVSVVPDDCVVRPDPCVNPPD